Protein AF-A0AA37VU35-F1 (afdb_monomer)

Solvent-accessible surface area (backbone atoms only — not comparable to full-atom values): 16996 Å² total; per-residue (Å²): 132,73,50,75,57,76,62,44,56,62,84,65,56,70,66,38,41,52,46,5,72,67,36,74,74,42,82,49,82,65,57,76,50,56,70,67,58,54,52,50,54,38,57,64,71,40,56,91,54,63,72,59,68,57,44,39,102,81,75,44,70,45,81,70,81,71,81,54,72,32,92,39,84,85,61,38,20,24,43,51,70,86,41,51,47,64,50,96,37,45,21,39,27,46,40,28,35,39,90,42,36,34,40,40,28,24,56,56,93,94,32,40,29,56,45,79,32,53,45,38,18,22,33,33,40,73,37,60,64,74,47,81,43,46,22,22,38,36,36,24,45,100,84,72,30,41,58,44,43,22,27,27,52,51,51,39,37,5,43,84,78,53,92,94,50,73,74,60,75,80,74,79,87,72,54,68,42,66,68,32,43,37,31,45,44,40,100,86,47,52,35,49,56,31,23,34,66,27,35,31,53,75,44,78,34,82,91,81,74,35,36,32,32,17,48,67,59,32,37,49,34,27,32,48,83,45,66,46,98,87,66,53,60,33,39,42,34,43,26,22,43,57,38,29,54,75,56,73,74,38,68,62,63,55,50,7,67,59,85,76,47,70,56,63,86,79,59,99,76,76,77,50,76,63,54,56,49,50,52,52,49,50,53,52,50,49,54,52,55,53,51,51,53,54,51,50,56,61,58,57,70,74,68,73,85,79,133

Secondary structure (DSSP, 8-state):
-PPBP---B----HHHHHHHHHSPEEEE-PPBPPHHHHHHHHHHTTGGGTTS-SB-TTSSB-------SS---S-EEEPPGGGEEE-TT--EEEE--SSS-EEEEEEETTEEEEEEE-TT-EEEE-B-S-SEEEEEEEEE-TTS-EEEEEEEEEE--B----TTSPPPPPPPPPEEEEEEEEEEEETTEEB--EEEEEEEEEEEETTTTEEEEEETTTEEEEEEEEE-TTS-EEEEEEEE-SSBTTB--BS-PPTTT--PPBSS---S----HHHHHHHHHHHHHHHHHHHHHHHHHHHHTT-----

Nearest PDB structures (foldseek):
  6gf6-assembly1_B  TM=5.486E-01  e=1.587E+00  Gallus gallus
  8s83-assembly1_A  TM=3.968E-01  e=4.211E-01  Bacillus anthracis
  7u08-assembly1_A  TM=3.518E-01  e=1.873E+00  Homo sapiens
  7u06-assembly1_b  TM=2.766E-01  e=1.980E+00  Saccharomyces cerevisiae
  4a2m-assembly2_D  TM=4.387E-01  e=5.982E+00  Bacteroides thetaiotaomicron VPI-5482

Mean predicted aligned error: 11.06 Å

Foldseek 3Di:
DFAADDFAEDDADPVLLVLQVPADAAEDEFDFDDPVVLVVVCQQLVVVCLQPDCAPPVRHGPQPPPPRQAPARSAAAAYDPVQWDADQQRWTKGTASACAKKWKWWAAPNGITIDIAHRSYIYTYQRQDWAKIKIKMFRAHPVGHTHHIYIFIDTHNGDDPDPPDDRGDDHDDWDKDAWAWEWEDEPQFTWDIHTAGMKTFGQQDPVVGFTWIDGNNTWIFGDDWDADPVRGIHTYGHWGDRHHNNDDTGDHDTRSPGSTHTPPDPPPPDCDVVNVVVVVVVVVVVVVVVVVVVVVVVVVVVDDDDD

Sequence (307 aa):
MIEKVTPQTLVAPAEDVQIAKAAKIVEEKPAEAPKQEITEIARIIDVQNRDSDPFGQNGQRTDDQVRLAGNWDRNVRQWQPDWVEYDQYYRPVLSNPYRDPVRIVYVYENAPRVVWIPPLARIVLEVAQFAAYSFTALVTNPINQVLNVAVGSFFGGGYFPGVGLPLPPAPPPLLNFANVPVQVRYPDATYQPFRVNKIVDVGNDAQFGERKVLLDGVTPAWGEWKQSPSGERSFEVHKTQQFPGLDDPRPGPLPGDYQLTLASDESPSGMNKRDVYLIAVAVACGALSIGAVVLAVFMGRRRRPLH

pLDDT: mean 82.99, std 19.22, range [29.94, 98.5]

Structure (mmCIF, N/CA/C/O backbone):
data_AF-A0AA37VU35-F1
#
_entry.id   AF-A0AA37VU35-F1
#
loop_
_atom_site.group_PDB
_atom_site.id
_atom_site.type_symbol
_atom_site.label_atom_id
_atom_site.label_alt_id
_atom_site.label_comp_id
_atom_site.label_asym_id
_atom_site.label_entity_id
_atom_site.label_seq_id
_atom_site.pdbx_PDB_ins_code
_atom_site.Cartn_x
_atom_site.Cartn_y
_atom_site.Cartn_z
_atom_site.occupancy
_atom_site.B_iso_or_equiv
_atom_site.auth_seq_id
_atom_site.auth_comp_id
_atom_site.auth_asym_id
_atom_site.auth_atom_id
_atom_site.pdbx_PDB_model_num
ATOM 1 N N . MET A 1 1 ? 13.926 -17.243 -20.851 1.00 64.12 1 MET A N 1
ATOM 2 C CA . MET A 1 1 ? 12.616 -17.330 -20.168 1.00 64.12 1 MET A CA 1
ATOM 3 C C . MET A 1 1 ? 12.613 -16.234 -19.119 1.00 64.12 1 MET A C 1
ATOM 5 O O . MET A 1 1 ? 13.602 -16.153 -18.407 1.00 64.12 1 MET A O 1
ATOM 9 N N . ILE A 1 2 ? 11.606 -15.357 -19.089 1.00 78.81 2 ILE A N 1
ATOM 10 C CA . ILE A 1 2 ? 11.527 -14.287 -18.078 1.00 78.81 2 ILE A CA 1
ATOM 11 C C . ILE A 1 2 ? 11.145 -14.933 -16.745 1.00 78.81 2 ILE A C 1
ATOM 13 O O . ILE A 1 2 ? 10.143 -15.651 -16.685 1.00 78.81 2 ILE A O 1
ATOM 17 N N . GLU A 1 3 ? 11.952 -14.716 -15.709 1.00 84.31 3 GLU A N 1
ATOM 18 C CA . GLU A 1 3 ? 11.718 -15.291 -14.386 1.00 84.31 3 GLU A CA 1
ATOM 19 C C . GLU A 1 3 ? 10.478 -14.679 -13.735 1.00 84.31 3 GLU A C 1
ATOM 21 O O . GLU A 1 3 ? 10.221 -13.478 -13.840 1.00 84.31 3 GLU A O 1
ATOM 26 N N . LYS A 1 4 ? 9.692 -15.520 -13.063 1.00 87.56 4 LYS A N 1
ATOM 27 C CA . LYS A 1 4 ? 8.547 -15.074 -12.282 1.00 87.56 4 LYS A CA 1
ATOM 28 C C . LYS A 1 4 ? 9.002 -14.763 -10.860 1.00 87.56 4 LYS A C 1
ATOM 30 O O . LYS A 1 4 ? 9.410 -15.671 -10.144 1.00 87.56 4 LYS A O 1
ATOM 35 N N . VAL A 1 5 ? 8.871 -13.508 -10.453 1.00 85.25 5 VAL A N 1
ATOM 36 C CA . VAL A 1 5 ? 9.259 -13.040 -9.120 1.00 85.25 5 VAL A CA 1
ATOM 37 C C . VAL A 1 5 ? 8.020 -12.979 -8.237 1.00 85.25 5 VAL A C 1
ATOM 39 O O . VAL A 1 5 ? 6.947 -12.568 -8.679 1.00 85.25 5 VAL A O 1
ATOM 42 N N . THR A 1 6 ? 8.162 -13.430 -6.991 1.00 85.50 6 THR A N 1
ATOM 43 C CA . THR A 1 6 ? 7.120 -13.312 -5.966 1.00 85.50 6 THR A CA 1
ATOM 44 C C . THR A 1 6 ? 7.612 -12.349 -4.894 1.00 85.50 6 THR A C 1
ATOM 46 O O . THR A 1 6 ? 8.701 -12.578 -4.366 1.00 85.50 6 THR A O 1
ATOM 49 N N . PRO A 1 7 ? 6.850 -11.294 -4.565 1.00 89.31 7 PRO A N 1
ATOM 50 C CA . PRO A 1 7 ? 7.254 -10.361 -3.528 1.00 89.31 7 PRO A CA 1
ATOM 51 C C . PRO A 1 7 ? 7.244 -11.027 -2.154 1.00 89.31 7 PRO A C 1
ATOM 53 O O . PRO A 1 7 ? 6.401 -11.875 -1.847 1.00 89.31 7 PRO A O 1
ATOM 56 N N . GLN A 1 8 ? 8.145 -10.583 -1.288 1.00 90.75 8 GLN A N 1
ATOM 57 C CA . GLN A 1 8 ? 8.058 -10.858 0.133 1.00 90.75 8 GLN A CA 1
ATOM 58 C C . GLN A 1 8 ? 6.873 -10.114 0.733 1.00 90.75 8 GLN A C 1
ATOM 60 O O . GLN A 1 8 ? 6.674 -8.916 0.523 1.00 90.75 8 GLN A O 1
ATOM 65 N N . THR A 1 9 ? 6.101 -10.841 1.526 1.00 93.44 9 THR A N 1
ATOM 66 C CA . THR A 1 9 ? 4.933 -10.331 2.233 1.00 93.44 9 THR A CA 1
ATOM 67 C C . THR A 1 9 ? 5.159 -10.428 3.733 1.00 93.44 9 THR A C 1
ATOM 69 O O . THR A 1 9 ? 5.944 -11.247 4.216 1.00 93.44 9 THR A O 1
ATOM 72 N N . LEU A 1 10 ? 4.471 -9.579 4.488 1.00 93.81 10 LEU A N 1
ATOM 73 C CA . LEU A 1 10 ? 4.363 -9.764 5.925 1.00 93.81 10 LEU A CA 1
ATOM 74 C C . LEU A 1 10 ? 3.673 -11.092 6.239 1.00 93.81 10 LEU A C 1
ATOM 76 O O . LEU A 1 10 ? 2.768 -11.538 5.536 1.00 93.81 10 LEU A O 1
ATOM 80 N N . VAL A 1 11 ? 4.119 -11.729 7.313 1.00 93.88 11 VAL 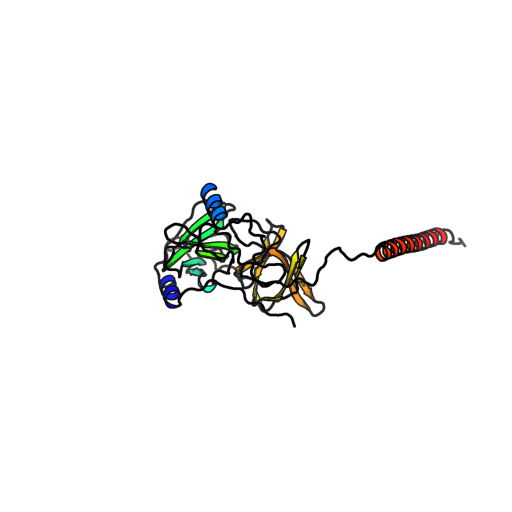A N 1
ATOM 81 C CA . VAL A 1 11 ? 3.575 -13.001 7.783 1.00 93.88 11 VAL A CA 1
ATOM 82 C C . VAL A 1 11 ? 3.172 -12.875 9.242 1.00 93.88 11 VAL A C 1
ATOM 84 O O . VAL A 1 11 ? 3.854 -12.223 10.035 1.00 93.88 11 VAL A O 1
ATOM 87 N N . ALA A 1 12 ? 2.053 -13.503 9.580 1.00 95.06 12 ALA A N 1
ATOM 88 C CA . ALA A 1 12 ? 1.530 -13.613 10.931 1.00 95.06 12 ALA A CA 1
ATOM 89 C C . ALA A 1 12 ? 0.970 -15.032 11.137 1.00 95.06 12 ALA A C 1
ATOM 91 O O . ALA A 1 12 ? 0.626 -15.694 10.149 1.00 95.06 12 ALA A O 1
ATOM 92 N N . PRO A 1 13 ? 0.885 -15.530 12.383 1.00 97.19 13 PRO A N 1
ATOM 93 C CA . PRO A 1 13 ? 0.285 -16.830 12.663 1.00 97.19 13 PRO A CA 1
ATOM 94 C C . PRO A 1 13 ? -1.144 -16.923 12.115 1.00 97.19 13 PRO A C 1
ATOM 96 O O . PRO A 1 13 ? -1.934 -15.995 12.275 1.00 97.19 13 PRO A O 1
ATOM 99 N N . ALA A 1 14 ? -1.497 -18.056 11.501 1.00 96.62 14 ALA A N 1
ATOM 100 C CA . ALA A 1 14 ? -2.815 -18.234 10.887 1.00 96.62 14 ALA A CA 1
ATOM 101 C C . ALA A 1 14 ? -3.965 -18.044 11.894 1.00 96.62 14 ALA A C 1
ATOM 103 O O . ALA A 1 14 ? -4.987 -17.455 11.554 1.00 96.62 14 ALA A O 1
ATOM 104 N N . GLU A 1 15 ? -3.780 -18.497 13.136 1.00 97.38 15 GLU A N 1
ATOM 105 C CA . GLU A 1 15 ? -4.737 -18.293 14.229 1.00 97.38 15 GLU A CA 1
ATOM 106 C C . GLU A 1 15 ? -4.952 -16.804 14.525 1.00 97.38 15 GLU A C 1
ATOM 108 O O . GLU A 1 15 ? -6.092 -16.349 14.601 1.00 97.38 15 GLU A O 1
ATOM 113 N N . ASP A 1 16 ? -3.870 -16.028 14.608 1.00 98.19 16 ASP A N 1
ATOM 114 C CA . ASP A 1 16 ? -3.928 -14.592 14.886 1.00 98.19 16 ASP A CA 1
ATOM 115 C C . ASP A 1 16 ? -4.584 -13.818 13.723 1.00 98.19 16 ASP A C 1
ATOM 117 O O . ASP A 1 16 ? -5.360 -12.889 13.958 1.00 98.19 16 ASP A O 1
ATOM 121 N N . VAL A 1 17 ? -4.375 -14.252 12.471 1.00 97.94 17 VAL A N 1
ATOM 122 C CA . VAL A 1 17 ? -5.099 -13.716 11.301 1.00 97.94 17 VAL A CA 1
ATOM 123 C C . VAL A 1 17 ? -6.604 -13.944 11.434 1.00 97.94 17 VAL A C 1
ATOM 125 O O . VAL A 1 17 ? -7.382 -13.017 11.212 1.00 97.94 17 VAL A O 1
ATOM 128 N N . GLN A 1 18 ? -7.035 -15.147 11.822 1.00 97.69 18 GLN A N 1
ATOM 129 C CA . GLN A 1 18 ? -8.461 -15.435 12.013 1.00 97.69 18 GLN A CA 1
ATOM 130 C C . GLN A 1 18 ? -9.057 -14.625 13.167 1.00 97.69 18 GLN A C 1
ATOM 132 O O . GLN A 1 18 ? -10.161 -14.099 13.033 1.00 97.69 18 GLN A O 1
ATOM 137 N N . ILE A 1 19 ? -8.326 -14.470 14.275 1.00 98.12 19 ILE A N 1
ATOM 138 C CA . ILE A 1 19 ? -8.759 -13.642 15.408 1.00 98.12 19 ILE A CA 1
ATOM 139 C C . ILE A 1 19 ? -8.951 -12.188 14.960 1.00 98.12 19 ILE A C 1
ATOM 141 O O . ILE A 1 19 ? -10.016 -11.618 15.197 1.00 98.12 19 ILE A O 1
ATOM 145 N N . ALA A 1 20 ? -7.972 -11.607 14.261 1.00 97.88 20 ALA A N 1
ATOM 146 C CA . ALA A 1 20 ? -8.055 -10.230 13.777 1.00 97.88 20 ALA A CA 1
ATOM 147 C C . ALA A 1 20 ? -9.218 -10.028 12.794 1.00 97.88 20 ALA A C 1
ATOM 149 O O . ALA A 1 20 ? -9.972 -9.060 12.913 1.00 97.88 20 ALA A O 1
ATOM 150 N N . LYS A 1 21 ? -9.431 -10.977 11.873 1.00 97.38 21 LYS A N 1
ATOM 151 C CA . LYS A 1 21 ? -10.565 -10.959 10.934 1.00 97.38 21 LYS A CA 1
ATOM 152 C C . LYS A 1 21 ? -11.917 -11.198 11.608 1.00 97.38 21 LYS A C 1
ATOM 154 O O . LYS A 1 21 ? -12.940 -10.772 11.085 1.00 97.38 21 LYS A O 1
ATOM 159 N N . ALA A 1 22 ? -11.959 -11.843 12.769 1.00 97.44 22 ALA A N 1
ATOM 160 C CA . ALA A 1 22 ? -13.184 -12.021 13.547 1.00 97.44 22 ALA A CA 1
ATOM 161 C C . ALA A 1 22 ? -13.457 -10.858 14.517 1.00 97.44 22 ALA A C 1
ATOM 163 O O . ALA A 1 22 ? -14.581 -10.721 15.005 1.00 97.44 22 ALA A O 1
ATOM 164 N N . ALA A 1 23 ? -12.462 -10.009 14.792 1.00 97.75 23 ALA A N 1
ATOM 165 C CA . ALA A 1 23 ? -12.575 -8.922 15.754 1.00 97.75 23 ALA A CA 1
ATOM 166 C C . ALA A 1 23 ? -13.699 -7.936 15.394 1.00 97.75 23 ALA A C 1
ATOM 168 O O . ALA A 1 23 ? -14.112 -7.792 14.236 1.00 97.75 23 ALA A O 1
ATOM 169 N N . LYS A 1 24 ? -14.206 -7.218 16.400 1.00 97.38 24 LYS A N 1
ATOM 170 C CA . LYS A 1 24 ? -15.174 -6.144 16.167 1.00 97.38 24 LYS A CA 1
ATOM 171 C C . LYS A 1 24 ? -14.506 -5.044 15.342 1.00 97.38 24 LYS A C 1
ATOM 173 O O . LYS A 1 24 ? -13.444 -4.557 15.714 1.00 97.38 24 LYS A O 1
ATOM 178 N N . ILE A 1 25 ? -15.159 -4.647 14.254 1.00 96.75 25 ILE A N 1
ATOM 179 C CA . ILE A 1 25 ? -14.714 -3.524 13.429 1.00 96.75 25 ILE A CA 1
ATOM 180 C C . ILE A 1 25 ? -14.906 -2.226 14.219 1.00 96.75 25 ILE A C 1
ATOM 182 O O . ILE A 1 25 ? -16.001 -1.959 14.725 1.00 96.75 25 ILE A O 1
ATOM 186 N N . VAL A 1 26 ? -13.845 -1.427 14.305 1.00 96.81 26 VAL A N 1
ATOM 187 C CA . VAL A 1 26 ? -13.879 -0.062 14.842 1.00 96.81 26 VAL A CA 1
ATOM 188 C C . VAL A 1 26 ? -13.801 0.921 13.679 1.00 96.81 26 VAL A C 1
ATOM 190 O O . VAL A 1 26 ? -12.944 0.794 12.812 1.00 96.81 26 VAL A O 1
ATOM 193 N N . GLU A 1 27 ? -14.730 1.870 13.623 1.00 96.44 27 GLU A N 1
ATOM 194 C CA . GLU A 1 27 ? -14.692 2.928 12.614 1.00 96.44 27 GLU A CA 1
ATOM 195 C C . GLU A 1 27 ? -13.707 4.008 13.035 1.00 96.44 27 GLU A C 1
ATOM 197 O O . GLU A 1 27 ? -13.845 4.592 14.108 1.00 96.44 27 GLU A O 1
ATOM 202 N N . GLU A 1 28 ? -12.738 4.275 12.166 1.00 96.06 28 GLU A N 1
ATOM 203 C CA . GLU A 1 28 ? -11.714 5.286 12.375 1.00 96.06 28 GLU A CA 1
ATOM 204 C C . GLU A 1 28 ? -11.887 6.417 11.360 1.00 96.06 28 GLU A C 1
ATOM 206 O O . GLU A 1 28 ? -12.036 6.194 10.155 1.00 96.06 28 GLU A O 1
ATOM 211 N N . LYS A 1 29 ? -11.850 7.656 11.859 1.00 93.69 29 LYS A N 1
ATOM 212 C CA . LYS A 1 29 ? -11.919 8.884 11.051 1.00 93.69 29 LYS A CA 1
ATOM 213 C C . LYS A 1 29 ? -10.674 9.724 11.305 1.00 93.69 29 LYS A C 1
ATOM 215 O O . LYS A 1 29 ? -10.761 10.745 11.991 1.00 93.69 29 LYS A O 1
ATOM 220 N N . PRO A 1 30 ? -9.503 9.284 10.816 1.00 94.12 30 PRO A N 1
ATOM 221 C CA . PRO A 1 30 ? -8.256 9.968 11.109 1.00 94.12 30 PRO A CA 1
ATOM 222 C C . PRO A 1 30 ? -8.287 11.389 10.537 1.00 94.12 30 PRO A C 1
ATOM 224 O O . PRO A 1 30 ? -8.574 11.602 9.354 1.00 94.12 30 PRO A O 1
ATOM 227 N N . ALA A 1 31 ? -7.990 12.374 11.382 1.00 95.56 31 ALA A N 1
ATOM 228 C CA . ALA A 1 31 ? -7.748 13.746 10.950 1.00 95.56 31 ALA A CA 1
ATOM 229 C C . ALA A 1 31 ? -6.427 13.841 10.162 1.00 95.56 31 ALA A C 1
ATOM 231 O O . ALA A 1 31 ? -5.663 12.876 10.088 1.00 95.56 31 ALA A O 1
ATOM 232 N N . GLU A 1 32 ? -6.161 15.001 9.560 1.00 97.06 32 GLU A N 1
ATOM 233 C CA . GLU A 1 32 ? -4.826 15.299 9.036 1.00 97.06 32 GLU A CA 1
ATOM 234 C C . GLU A 1 32 ? -3.785 15.142 10.151 1.00 97.06 32 GLU A C 1
ATOM 236 O O . GLU A 1 32 ? -3.930 15.695 11.245 1.00 97.06 32 GLU A O 1
ATOM 241 N N . ALA A 1 33 ? -2.749 14.357 9.871 1.00 97.25 33 ALA A N 1
ATOM 242 C CA . ALA A 1 33 ? -1.687 14.084 10.819 1.00 97.25 33 ALA A CA 1
ATOM 243 C C . ALA A 1 33 ? -0.787 15.322 10.987 1.00 97.25 33 ALA A C 1
ATOM 245 O O . ALA A 1 33 ? -0.372 15.927 9.991 1.00 97.25 33 ALA A O 1
ATOM 246 N N . PRO A 1 34 ? -0.415 15.698 12.224 1.00 97.19 34 PRO A N 1
ATOM 247 C CA . PRO A 1 34 ? 0.535 16.774 12.454 1.00 97.19 34 PRO A CA 1
ATOM 248 C C . PRO A 1 34 ? 1.869 16.510 11.749 1.00 97.19 34 PRO A C 1
ATOM 250 O O . PRO A 1 34 ? 2.421 15.411 11.811 1.00 97.19 34 PRO A O 1
ATOM 253 N N . LYS A 1 35 ? 2.470 17.552 11.162 1.00 95.06 35 LYS A N 1
ATOM 254 C CA . LYS A 1 35 ? 3.783 17.447 10.490 1.00 95.06 35 LYS A CA 1
ATOM 255 C C . LYS A 1 35 ? 4.870 16.829 11.376 1.00 95.06 35 LYS A C 1
ATOM 257 O O . LYS A 1 35 ? 5.756 16.139 10.877 1.00 95.06 35 LYS A O 1
ATOM 262 N N . GLN A 1 36 ? 4.808 17.094 12.681 1.00 95.88 36 GLN A N 1
ATOM 263 C CA . GLN A 1 36 ? 5.747 16.562 13.670 1.00 95.88 36 GLN A CA 1
ATOM 264 C C . GLN A 1 36 ? 5.648 15.038 13.780 1.00 95.88 36 GLN A C 1
ATOM 266 O O . GLN A 1 36 ? 6.680 14.376 13.785 1.00 95.88 36 GLN A O 1
ATOM 271 N N . GLU A 1 37 ? 4.431 14.488 13.781 1.00 95.25 37 GLU A N 1
ATOM 272 C CA . GLU A 1 37 ? 4.194 13.043 13.823 1.00 95.25 37 GLU A CA 1
ATOM 273 C C . GLU A 1 37 ? 4.725 12.366 12.555 1.00 95.25 37 GLU A C 1
ATOM 275 O O . GLU A 1 37 ? 5.466 11.390 12.634 1.00 95.25 37 GLU A O 1
ATOM 280 N N . ILE A 1 38 ? 4.441 12.940 11.382 1.00 96.38 38 ILE A N 1
ATOM 281 C CA . ILE A 1 38 ? 4.967 12.444 10.101 1.00 96.38 38 ILE A CA 1
ATOM 282 C C . ILE A 1 38 ? 6.498 12.467 10.076 1.00 96.38 38 ILE A C 1
ATOM 284 O O . ILE A 1 38 ? 7.130 11.492 9.672 1.00 96.38 38 ILE A O 1
ATOM 288 N N . THR A 1 39 ? 7.103 13.551 10.566 1.00 94.12 39 THR A N 1
ATOM 289 C CA . THR A 1 39 ? 8.565 13.678 10.657 1.00 94.12 39 THR A CA 1
ATOM 290 C C . THR A 1 39 ? 9.162 12.642 11.611 1.00 94.12 39 THR A C 1
ATOM 292 O O . THR A 1 39 ? 10.205 12.060 11.318 1.00 94.12 39 THR A O 1
ATOM 295 N N . GLU A 1 40 ? 8.512 12.381 12.746 1.00 92.06 40 GLU A N 1
ATOM 296 C CA . GLU A 1 40 ? 8.963 11.380 13.711 1.00 92.06 40 GLU A CA 1
ATOM 297 C C . GLU A 1 40 ? 8.891 9.966 13.129 1.00 92.06 40 GLU A C 1
ATOM 299 O O . GLU A 1 40 ? 9.875 9.230 13.205 1.00 92.06 40 GLU A O 1
ATOM 304 N N . ILE A 1 41 ? 7.774 9.612 12.487 1.00 93.31 41 ILE A N 1
ATOM 305 C CA . ILE A 1 41 ? 7.607 8.316 11.821 1.00 93.31 41 ILE A CA 1
ATOM 306 C C . ILE A 1 41 ? 8.679 8.139 10.741 1.00 93.31 41 ILE A C 1
ATOM 308 O O . ILE A 1 41 ? 9.386 7.131 10.744 1.00 93.31 41 ILE A O 1
ATOM 312 N N . ALA A 1 42 ? 8.853 9.137 9.869 1.00 92.38 42 ALA A N 1
ATOM 313 C CA . ALA A 1 42 ? 9.851 9.103 8.803 1.00 92.38 42 ALA A CA 1
ATOM 314 C C . ALA A 1 42 ? 11.283 8.943 9.342 1.00 92.38 42 ALA A C 1
ATOM 316 O O . ALA A 1 42 ? 12.106 8.263 8.729 1.00 92.38 42 ALA A O 1
ATOM 317 N N . ARG A 1 43 ? 11.583 9.530 10.507 1.00 90.19 43 ARG A N 1
ATOM 318 C CA . ARG A 1 43 ? 12.883 9.394 11.174 1.00 90.19 43 ARG A CA 1
ATOM 319 C C . ARG A 1 43 ? 13.113 7.986 11.721 1.00 90.19 43 ARG A C 1
ATOM 321 O O . ARG A 1 43 ? 14.224 7.483 11.612 1.00 90.19 43 ARG A O 1
ATOM 328 N N . ILE A 1 44 ? 12.103 7.358 12.328 1.00 88.12 44 ILE A N 1
ATOM 329 C CA . ILE A 1 44 ? 12.258 6.032 12.956 1.00 88.12 44 ILE A CA 1
ATOM 330 C C . ILE A 1 44 ? 12.508 4.940 11.901 1.00 88.12 44 ILE A C 1
ATOM 332 O O . ILE A 1 44 ? 13.267 4.007 12.159 1.00 88.12 44 ILE A O 1
ATOM 336 N N . ILE A 1 45 ? 11.930 5.079 10.704 1.00 88.31 45 ILE A N 1
ATOM 337 C CA . ILE A 1 45 ? 12.168 4.157 9.577 1.00 88.31 45 ILE A CA 1
ATOM 338 C C . ILE A 1 45 ? 13.216 4.667 8.578 1.00 88.31 45 ILE A C 1
ATOM 340 O O . ILE A 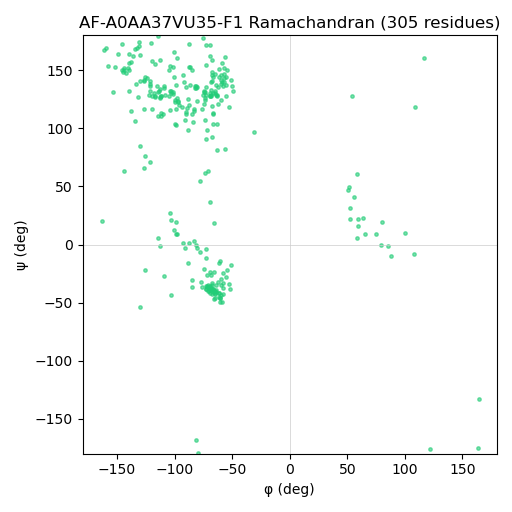1 45 ? 13.383 4.080 7.516 1.00 88.31 45 ILE A O 1
ATOM 344 N N . ASP A 1 46 ? 13.916 5.753 8.912 1.00 85.88 46 ASP A N 1
ATOM 345 C CA . ASP A 1 46 ? 15.017 6.310 8.122 1.00 85.88 46 ASP A CA 1
ATOM 346 C C . ASP A 1 46 ? 14.689 6.541 6.631 1.00 85.88 46 ASP A C 1
A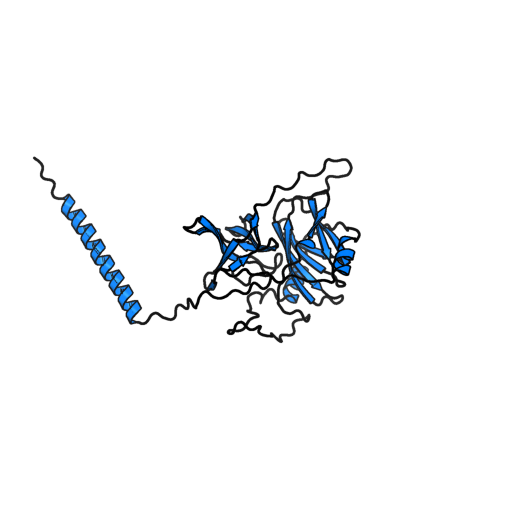TOM 348 O O . ASP A 1 46 ? 15.450 6.173 5.735 1.00 85.88 46 ASP A O 1
ATOM 352 N N . VAL A 1 47 ? 13.553 7.196 6.353 1.00 85.31 47 VAL A N 1
ATOM 353 C CA . VAL A 1 47 ? 13.094 7.509 4.979 1.00 85.31 47 VAL A CA 1
ATOM 354 C C . VAL A 1 47 ? 14.149 8.286 4.176 1.00 85.31 47 VAL A C 1
ATOM 356 O O . VAL A 1 47 ? 14.210 8.174 2.952 1.00 85.31 47 VAL A O 1
ATOM 359 N N . GLN A 1 48 ? 15.008 9.058 4.849 1.00 81.69 48 GLN A N 1
ATOM 360 C CA . GLN A 1 48 ? 16.083 9.820 4.204 1.00 81.69 48 GLN A CA 1
ATOM 361 C C . GLN A 1 48 ? 17.097 8.918 3.490 1.00 81.69 48 GLN A C 1
ATOM 363 O O . GLN A 1 48 ? 17.612 9.297 2.442 1.00 81.69 48 GLN A O 1
ATOM 368 N N . ASN A 1 49 ? 17.321 7.711 4.010 1.00 79.62 49 ASN A N 1
ATOM 369 C CA . ASN A 1 49 ? 18.225 6.712 3.447 1.00 79.62 49 ASN A CA 1
ATOM 370 C C . ASN A 1 49 ? 17.460 5.587 2.738 1.00 79.62 49 ASN A C 1
ATOM 372 O O . ASN A 1 49 ? 17.941 4.461 2.653 1.00 79.62 49 ASN A O 1
ATOM 376 N N . ARG A 1 50 ? 16.255 5.861 2.220 1.00 77.31 50 ARG A N 1
ATOM 377 C CA . ARG A 1 50 ? 15.452 4.831 1.538 1.00 77.31 50 ARG A CA 1
ATOM 378 C C . ARG A 1 50 ? 16.150 4.213 0.319 1.00 77.31 50 ARG A C 1
ATOM 380 O O . ARG A 1 50 ? 15.823 3.097 -0.062 1.00 77.31 50 ARG A O 1
ATOM 387 N N . ASP A 1 51 ? 17.018 4.980 -0.346 1.00 70.00 51 ASP A N 1
ATOM 388 C CA . ASP A 1 51 ? 17.705 4.553 -1.570 1.00 70.00 51 ASP A CA 1
ATOM 389 C C . ASP A 1 51 ? 19.050 3.880 -1.243 1.00 70.00 51 ASP A C 1
ATOM 391 O O . ASP A 1 51 ? 19.745 3.429 -2.150 1.00 70.00 51 ASP A O 1
ATOM 395 N N . SER A 1 52 ? 19.437 3.831 0.039 1.00 66.06 52 SER A N 1
ATOM 396 C CA . SER A 1 52 ? 20.615 3.090 0.477 1.00 66.06 52 SER A CA 1
ATOM 397 C C . SER A 1 52 ? 20.404 1.616 0.175 1.00 66.06 52 SER A C 1
ATOM 399 O O . SER A 1 52 ? 19.439 1.022 0.651 1.00 66.06 52 SER A O 1
ATOM 401 N N . ASP A 1 53 ? 21.301 1.056 -0.634 1.00 54.78 53 ASP A N 1
ATOM 402 C CA . ASP A 1 53 ? 21.231 -0.335 -1.055 1.00 54.78 53 ASP A CA 1
ATOM 403 C C . ASP A 1 53 ? 21.457 -1.258 0.156 1.00 54.78 53 ASP A C 1
ATOM 405 O O . ASP A 1 53 ? 22.560 -1.273 0.715 1.00 54.78 53 ASP A O 1
ATOM 409 N N . PRO A 1 54 ? 20.443 -2.026 0.604 1.00 49.91 54 PRO A N 1
ATOM 410 C CA . PRO A 1 54 ? 20.647 -3.022 1.645 1.00 49.91 54 PRO A CA 1
ATOM 411 C C . PRO A 1 54 ? 21.421 -4.237 1.114 1.00 49.91 54 PRO A C 1
ATOM 413 O O . PRO A 1 54 ? 21.736 -5.140 1.887 1.00 49.91 54 PRO A O 1
ATOM 416 N N . PHE A 1 55 ? 21.730 -4.290 -0.184 1.00 46.88 55 PHE A N 1
ATOM 417 C CA . PHE A 1 55 ? 22.541 -5.309 -0.829 1.00 46.88 55 PHE A CA 1
ATOM 418 C C . PHE A 1 55 ? 23.894 -4.703 -1.240 1.00 46.88 55 PHE A C 1
ATOM 420 O O . PHE A 1 55 ? 24.000 -3.586 -1.727 1.00 46.88 55 PHE A O 1
ATOM 427 N N . GLY A 1 56 ? 24.988 -5.405 -0.964 1.00 48.84 56 GLY A N 1
ATOM 428 C CA . GLY A 1 56 ? 26.318 -4.957 -1.367 1.00 48.84 56 GLY A CA 1
ATOM 429 C C . GLY A 1 56 ? 26.536 -5.173 -2.866 1.00 48.84 56 GLY A C 1
ATOM 430 O O . GLY A 1 56 ? 25.740 -5.829 -3.535 1.00 48.84 56 GLY A O 1
ATOM 431 N N . GLN A 1 57 ? 27.700 -4.755 -3.378 1.00 45.00 57 GLN A N 1
ATOM 432 C CA . GLN A 1 57 ? 28.123 -4.967 -4.781 1.00 45.00 57 GLN A CA 1
ATOM 433 C C . GLN A 1 57 ? 28.018 -6.426 -5.280 1.00 45.00 57 GLN A C 1
ATOM 435 O O . GLN A 1 57 ? 28.022 -6.667 -6.482 1.00 45.00 57 GLN A O 1
ATOM 440 N N . ASN A 1 58 ? 27.912 -7.400 -4.371 1.00 42.81 58 ASN A N 1
ATOM 441 C CA . ASN A 1 58 ? 27.836 -8.827 -4.680 1.00 42.81 58 ASN A CA 1
ATOM 442 C C . ASN A 1 58 ? 26.402 -9.396 -4.660 1.00 42.81 58 ASN A C 1
ATOM 444 O O . ASN A 1 58 ? 26.247 -10.617 -4.666 1.00 42.81 58 ASN A O 1
ATOM 448 N N . GLY A 1 59 ? 25.360 -8.560 -4.555 1.00 44.12 59 GLY A N 1
ATOM 449 C CA . GLY A 1 59 ? 23.964 -9.012 -4.435 1.00 44.12 59 GLY A CA 1
ATOM 450 C C . GLY A 1 59 ? 23.664 -9.772 -3.135 1.00 44.12 59 GLY A C 1
ATOM 451 O O . GLY A 1 59 ? 22.598 -10.360 -2.978 1.00 44.12 59 GLY A O 1
ATOM 452 N N . GLN A 1 60 ? 24.612 -9.786 -2.194 1.00 38.59 60 GLN A N 1
ATOM 453 C CA . GLN A 1 60 ? 24.403 -10.283 -0.841 1.00 38.59 60 GLN A CA 1
ATOM 454 C C . GLN A 1 60 ? 23.975 -9.133 0.051 1.00 38.59 60 GLN A C 1
ATOM 456 O O . GLN A 1 60 ? 24.513 -8.033 -0.064 1.00 38.59 60 GLN A O 1
ATOM 461 N N . ARG A 1 61 ? 23.024 -9.406 0.948 1.00 45.09 61 ARG A N 1
ATOM 462 C CA . ARG A 1 61 ? 22.554 -8.443 1.937 1.00 45.09 61 ARG A CA 1
ATOM 463 C C . ARG A 1 61 ? 23.753 -7.892 2.705 1.00 45.09 61 ARG A C 1
ATOM 465 O O . ARG A 1 61 ? 24.472 -8.648 3.359 1.00 45.09 61 ARG A O 1
ATOM 472 N N . THR A 1 62 ? 23.974 -6.590 2.611 1.00 48.28 62 THR A N 1
ATOM 473 C CA . THR A 1 62 ? 24.810 -5.885 3.568 1.00 48.28 62 THR A CA 1
ATOM 474 C C . THR A 1 62 ? 24.033 -5.970 4.874 1.00 48.28 62 THR A C 1
ATOM 476 O O . THR A 1 62 ? 22.999 -5.322 5.025 1.00 48.28 62 THR A O 1
ATOM 479 N N . ASP A 1 63 ? 24.452 -6.848 5.788 1.00 44.00 63 ASP A N 1
ATOM 480 C CA . ASP A 1 63 ? 23.983 -6.817 7.174 1.00 44.00 63 ASP A CA 1
ATOM 481 C C . ASP A 1 63 ? 24.455 -5.483 7.762 1.00 44.00 63 ASP A C 1
ATOM 483 O O . ASP A 1 63 ? 25.509 -5.385 8.396 1.00 44.00 63 ASP A O 1
ATOM 487 N N . ASP A 1 64 ? 23.705 -4.421 7.477 1.00 45.16 64 ASP A N 1
ATOM 488 C CA . ASP A 1 64 ? 23.951 -3.092 7.995 1.00 45.16 64 ASP A CA 1
ATOM 489 C C . ASP A 1 64 ? 23.687 -3.155 9.498 1.00 45.16 64 ASP A C 1
ATOM 491 O O . ASP A 1 64 ? 22.576 -2.972 9.992 1.00 45.16 64 ASP A O 1
ATOM 495 N N . GLN A 1 65 ? 24.754 -3.414 10.256 1.00 36.16 65 GLN A N 1
ATOM 496 C CA . GLN A 1 65 ? 24.798 -3.355 11.718 1.00 36.16 65 GLN A CA 1
ATOM 497 C C . GLN A 1 65 ? 24.610 -1.924 12.260 1.00 36.16 65 GLN A C 1
ATOM 499 O O . GLN A 1 65 ? 24.938 -1.639 13.418 1.00 36.16 65 GLN A O 1
ATOM 504 N N . VAL A 1 66 ? 24.067 -1.001 11.461 1.00 39.66 66 VAL A N 1
ATOM 505 C CA . VAL A 1 66 ? 23.636 0.309 11.935 1.00 39.66 66 VAL A CA 1
ATOM 506 C C . VAL A 1 66 ? 22.362 0.093 12.742 1.00 39.66 66 VAL A C 1
ATOM 508 O O . VAL A 1 66 ? 21.252 0.092 12.216 1.00 39.66 66 VAL A O 1
ATOM 511 N N . ARG A 1 67 ? 22.550 -0.113 14.050 1.00 38.41 67 ARG A N 1
ATOM 512 C CA . ARG A 1 67 ? 21.509 -0.098 15.083 1.00 38.41 67 ARG A CA 1
ATOM 513 C C . ARG A 1 67 ? 20.764 1.239 15.050 1.00 38.41 67 ARG A C 1
ATOM 515 O O . ARG A 1 67 ? 21.059 2.147 15.826 1.00 38.41 67 ARG A O 1
ATOM 522 N N . LEU A 1 68 ? 19.797 1.359 14.149 1.00 46.66 68 LEU A N 1
ATOM 523 C CA . LEU A 1 68 ? 18.716 2.320 14.279 1.00 46.66 68 LEU A CA 1
ATOM 524 C C . LEU A 1 68 ? 17.834 1.913 15.465 1.00 46.66 68 LEU A C 1
ATOM 526 O O . LEU A 1 68 ? 17.847 0.768 15.922 1.00 46.66 68 LEU A O 1
ATOM 530 N N . ALA A 1 69 ? 17.085 2.868 16.009 1.00 42.38 69 ALA A N 1
ATOM 531 C CA . ALA A 1 69 ? 16.150 2.592 17.089 1.00 42.38 69 ALA A CA 1
ATOM 532 C C . ALA A 1 69 ? 15.048 1.628 16.600 1.00 42.38 69 ALA A C 1
ATOM 534 O O . ALA A 1 69 ? 14.133 2.030 15.891 1.00 42.38 69 ALA A O 1
ATOM 535 N N . GLY A 1 70 ? 15.146 0.359 17.000 1.00 53.97 70 GLY A N 1
ATOM 536 C CA . GLY A 1 70 ? 14.267 -0.725 16.559 1.00 53.97 70 GLY A CA 1
ATOM 537 C C . GLY A 1 70 ? 15.021 -1.676 15.640 1.00 53.97 70 GLY A C 1
ATOM 538 O O . GLY A 1 70 ? 15.513 -1.271 14.595 1.00 53.97 70 GLY A O 1
ATOM 539 N N . ASN A 1 71 ? 15.138 -2.937 16.054 1.00 59.88 71 ASN A N 1
ATOM 540 C CA . ASN A 1 71 ? 15.870 -4.006 15.363 1.00 59.88 71 ASN A CA 1
ATOM 541 C C . ASN A 1 71 ? 15.197 -4.447 14.039 1.00 59.88 71 ASN A C 1
ATOM 543 O O . ASN A 1 71 ? 15.167 -5.641 13.743 1.00 59.88 71 ASN A O 1
ATOM 547 N N . TRP A 1 72 ? 14.597 -3.529 13.278 1.00 73.56 72 TRP A N 1
ATOM 548 C CA . TRP A 1 72 ? 14.000 -3.832 11.984 1.00 73.56 72 TRP A CA 1
ATOM 549 C C . TRP A 1 72 ? 15.060 -3.784 10.886 1.00 73.56 72 TRP A C 1
ATOM 551 O O . TRP A 1 72 ? 16.056 -3.067 10.958 1.00 73.56 72 TRP A O 1
ATOM 561 N N . ASP A 1 73 ? 14.850 -4.587 9.858 1.00 75.44 73 ASP A N 1
ATOM 562 C CA . ASP A 1 73 ? 15.909 -5.071 8.983 1.00 75.44 73 ASP A CA 1
ATOM 563 C C . ASP A 1 73 ? 16.034 -4.285 7.664 1.00 75.44 73 ASP A C 1
ATOM 565 O O . ASP A 1 73 ? 16.588 -4.786 6.685 1.00 75.44 73 ASP A O 1
ATOM 569 N N . ARG A 1 74 ? 15.482 -3.065 7.635 1.00 79.94 74 ARG A N 1
ATOM 570 C CA . ARG A 1 74 ? 15.375 -2.171 6.467 1.00 79.94 74 ARG A CA 1
ATOM 571 C C . ARG A 1 74 ? 14.626 -2.734 5.255 1.00 79.94 74 ARG A C 1
ATOM 573 O O . ARG A 1 74 ? 14.536 -2.067 4.231 1.00 79.94 74 ARG A O 1
ATOM 580 N N . ASN A 1 75 ? 14.030 -3.919 5.372 1.00 83.06 75 ASN A N 1
ATOM 581 C CA . ASN A 1 75 ? 13.295 -4.531 4.277 1.00 83.06 75 ASN A CA 1
ATOM 582 C C . ASN A 1 75 ? 11.818 -4.120 4.317 1.00 83.06 75 ASN A C 1
ATOM 584 O O . ASN A 1 75 ? 11.070 -4.488 5.231 1.00 83.06 75 ASN A O 1
ATOM 588 N N . VAL A 1 76 ? 11.399 -3.370 3.298 1.00 90.62 76 VAL A N 1
ATOM 589 C CA . VAL A 1 76 ? 10.000 -2.998 3.092 1.00 90.62 76 VAL A CA 1
ATOM 590 C C . VAL A 1 76 ? 9.294 -4.132 2.364 1.00 90.62 76 VAL A C 1
ATOM 592 O O . VAL A 1 76 ? 9.468 -4.323 1.162 1.00 90.62 76 VAL A O 1
ATOM 595 N N . ARG A 1 77 ? 8.467 -4.880 3.091 1.00 93.44 77 ARG A N 1
ATOM 596 C CA . ARG A 1 77 ? 7.691 -6.007 2.549 1.00 93.44 77 ARG A CA 1
ATOM 597 C C . ARG A 1 77 ? 6.360 -5.527 1.976 1.00 93.44 77 ARG A C 1
ATOM 599 O O . ARG A 1 77 ? 5.974 -4.379 2.163 1.00 93.44 77 ARG A O 1
ATOM 606 N N . GLN A 1 78 ? 5.616 -6.399 1.312 1.00 95.69 78 GLN A N 1
ATOM 607 C CA . GLN A 1 78 ? 4.212 -6.131 1.010 1.00 95.69 78 GLN A CA 1
ATOM 608 C C . GLN A 1 78 ? 3.322 -6.455 2.213 1.00 95.69 78 GLN A C 1
ATOM 610 O O . GLN A 1 78 ? 3.454 -7.499 2.855 1.00 95.69 78 GLN A O 1
ATOM 615 N N . TRP A 1 79 ? 2.376 -5.570 2.501 1.00 97.19 79 TRP A N 1
ATOM 616 C CA . TRP A 1 79 ? 1.226 -5.881 3.331 1.00 97.19 79 TRP A CA 1
ATOM 617 C C . TRP A 1 79 ? 0.427 -6.970 2.629 1.00 97.19 79 TRP A C 1
ATOM 619 O O . TRP A 1 79 ? 0.228 -6.904 1.413 1.00 97.19 79 TRP A O 1
ATOM 629 N N . GLN A 1 80 ? -0.015 -7.980 3.372 1.00 95.69 80 GLN A N 1
ATOM 630 C CA . GLN A 1 80 ? -0.774 -9.055 2.753 1.00 95.69 80 GLN A CA 1
ATOM 631 C C . GLN A 1 80 ? -2.081 -8.505 2.167 1.00 95.69 80 GLN A C 1
ATOM 633 O O . GLN A 1 80 ? -2.841 -7.841 2.882 1.00 95.69 80 GLN A O 1
ATOM 638 N N . PRO A 1 81 ? -2.383 -8.791 0.888 1.00 93.06 81 PRO A N 1
ATOM 639 C CA . PRO A 1 81 ? -3.620 -8.334 0.267 1.00 93.06 81 PRO A CA 1
ATOM 640 C C . PRO A 1 81 ? -4.872 -8.809 1.006 1.00 93.06 81 PRO A C 1
ATOM 642 O O . PRO A 1 81 ? -5.872 -8.102 1.027 1.00 93.06 81 PRO A O 1
ATOM 645 N N . ASP A 1 82 ? -4.832 -9.998 1.611 1.00 94.88 82 ASP A N 1
ATOM 646 C CA . ASP A 1 82 ? -5.978 -10.582 2.307 1.00 94.88 82 ASP A CA 1
ATOM 647 C C . ASP A 1 82 ? -6.218 -9.977 3.700 1.00 94.88 82 ASP A C 1
ATOM 649 O O . ASP A 1 82 ? -7.217 -10.300 4.337 1.00 94.88 82 ASP A O 1
ATOM 653 N N . TRP A 1 83 ? -5.330 -9.105 4.186 1.00 97.75 83 TRP A N 1
ATOM 654 C CA . TRP A 1 83 ? -5.541 -8.315 5.405 1.00 97.75 83 TRP A CA 1
ATOM 655 C C . TRP A 1 83 ? -6.277 -6.998 5.119 1.00 97.75 83 TRP A C 1
ATOM 657 O O . TRP A 1 83 ? -6.513 -6.211 6.039 1.00 97.75 83 TRP A O 1
ATOM 667 N N . VAL A 1 84 ? -6.636 -6.762 3.854 1.00 97.69 84 VAL A N 1
ATOM 668 C CA . VAL A 1 84 ? -7.488 -5.665 3.395 1.00 97.69 84 VAL A CA 1
ATOM 669 C C . VAL A 1 84 ? -8.783 -6.265 2.851 1.00 97.69 84 VAL A C 1
ATOM 671 O O . VAL A 1 84 ? -8.802 -6.913 1.807 1.00 97.69 84 VAL A O 1
ATOM 674 N N . GLU A 1 85 ? -9.877 -6.040 3.563 1.00 97.38 85 GLU A N 1
ATOM 675 C CA . GLU A 1 85 ? -11.223 -6.462 3.176 1.00 97.38 85 GLU A CA 1
ATOM 676 C C . GLU A 1 85 ? -12.101 -5.234 2.916 1.00 97.38 85 GLU A C 1
ATOM 678 O O . GLU A 1 85 ? -11.651 -4.095 3.036 1.00 97.38 85 GLU A O 1
ATOM 683 N N . TYR A 1 86 ? -13.359 -5.456 2.545 1.00 96.25 86 TYR A N 1
ATOM 684 C CA . TYR A 1 86 ? -14.329 -4.386 2.342 1.00 96.25 86 TYR A CA 1
ATOM 685 C C . TYR A 1 86 ? -15.631 -4.746 3.039 1.00 96.25 86 TYR A C 1
ATOM 687 O O . TYR A 1 86 ? -16.068 -5.899 2.992 1.00 96.25 86 TYR A O 1
ATOM 695 N N . ASP A 1 87 ? -16.248 -3.768 3.696 1.00 95.56 87 ASP A N 1
ATOM 696 C CA . ASP A 1 87 ? -17.570 -3.955 4.281 1.00 95.56 87 ASP A CA 1
ATOM 697 C C . ASP A 1 87 ? -18.686 -3.828 3.227 1.00 95.56 87 ASP A C 1
ATOM 699 O O . ASP A 1 87 ? -18.451 -3.590 2.041 1.00 95.56 87 ASP A O 1
ATOM 703 N N . GLN A 1 88 ? -19.937 -3.972 3.669 1.00 93.50 88 GLN A N 1
ATOM 704 C CA . GLN A 1 88 ? -21.117 -3.847 2.802 1.00 93.50 88 GLN A CA 1
ATOM 705 C C . GLN A 1 88 ? -21.279 -2.462 2.145 1.00 93.50 88 GLN A C 1
ATOM 707 O O . GLN A 1 88 ? -22.058 -2.319 1.206 1.00 93.50 88 GLN A O 1
ATOM 712 N N . TYR A 1 89 ? -20.573 -1.445 2.646 1.00 95.50 89 TYR A N 1
ATOM 713 C CA . TYR A 1 89 ? -20.565 -0.079 2.130 1.00 95.50 89 TYR A CA 1
ATOM 714 C C . TYR A 1 89 ? -19.323 0.201 1.268 1.00 95.50 89 TYR A C 1
ATOM 716 O O . TYR A 1 89 ? -19.034 1.358 0.962 1.00 95.50 89 TYR A O 1
ATOM 724 N N . TYR A 1 90 ? -18.583 -0.848 0.889 1.00 95.06 90 TYR A N 1
ATOM 725 C CA . TYR A 1 90 ? -17.331 -0.790 0.131 1.00 95.06 90 TYR A CA 1
ATOM 726 C C . TYR A 1 90 ? -16.224 0.016 0.820 1.00 95.06 90 TYR A C 1
ATOM 728 O O . TYR A 1 90 ? -15.300 0.494 0.162 1.00 95.06 90 TYR A O 1
ATOM 736 N N . ARG A 1 91 ? -16.300 0.186 2.144 1.00 96.75 91 ARG A N 1
ATOM 737 C CA . ARG A 1 91 ? -15.249 0.846 2.921 1.00 96.75 91 ARG A CA 1
ATOM 738 C C . ARG A 1 91 ? -14.115 -0.144 3.185 1.00 96.75 91 ARG A C 1
ATOM 740 O O . ARG A 1 91 ? -14.410 -1.284 3.556 1.00 96.75 91 ARG A O 1
ATOM 747 N N . PRO A 1 92 ? -12.842 0.252 3.025 1.00 97.50 92 PRO A N 1
ATOM 748 C CA . PRO A 1 92 ? -11.716 -0.624 3.319 1.00 97.50 92 PRO A CA 1
ATOM 749 C C . PRO A 1 92 ? -11.663 -0.965 4.812 1.00 97.50 92 PRO A C 1
ATOM 751 O O . PRO A 1 92 ? -11.714 -0.087 5.677 1.00 97.50 92 PRO A O 1
ATOM 754 N N . VAL A 1 93 ? -11.533 -2.257 5.099 1.00 98.44 93 VAL A N 1
ATOM 755 C CA . VAL A 1 93 ? -11.361 -2.834 6.431 1.00 98.44 93 VAL A CA 1
ATOM 756 C C . VAL A 1 93 ? -9.938 -3.370 6.538 1.00 98.44 93 VAL A C 1
ATOM 758 O O . VAL A 1 93 ? -9.576 -4.330 5.858 1.00 98.44 93 VAL A O 1
ATOM 761 N N . LEU A 1 94 ? -9.119 -2.749 7.384 1.00 98.44 94 LEU A N 1
ATOM 762 C CA . LEU A 1 94 ? -7.717 -3.117 7.585 1.00 98.44 94 LEU A CA 1
ATOM 763 C C . LEU A 1 94 ? -7.588 -3.957 8.855 1.00 98.44 94 LEU A C 1
ATOM 765 O O . LEU A 1 94 ? -7.975 -3.507 9.935 1.00 98.44 94 LEU A O 1
ATOM 769 N N . SER A 1 95 ? -7.040 -5.165 8.733 1.00 98.44 95 SER A N 1
ATOM 770 C CA . SER A 1 95 ? -6.855 -6.095 9.855 1.00 98.44 95 SER A CA 1
ATOM 771 C C . SER A 1 95 ? -5.406 -6.128 10.317 1.00 98.44 95 SER A C 1
ATOM 773 O O . SER A 1 95 ? -4.515 -6.330 9.503 1.00 98.44 95 SER A O 1
ATOM 775 N N . ASN A 1 96 ? -5.164 -5.995 11.620 1.00 98.06 96 ASN A N 1
ATOM 776 C CA . ASN A 1 96 ? -3.861 -6.203 12.240 1.00 98.06 96 ASN A CA 1
ATOM 777 C C . ASN A 1 96 ? -3.792 -7.605 12.869 1.00 98.06 96 ASN A C 1
ATOM 779 O O . ASN A 1 96 ? -4.323 -7.802 13.963 1.00 98.06 96 ASN A O 1
ATOM 783 N N . PRO A 1 97 ? -3.117 -8.573 12.230 1.00 98.06 97 PRO A N 1
ATOM 784 C CA . PRO A 1 97 ? -2.934 -9.912 12.784 1.00 98.06 97 PRO A CA 1
ATOM 785 C C . PRO A 1 97 ? -1.754 -10.007 13.761 1.00 98.06 97 PRO A C 1
ATOM 787 O O . PRO A 1 97 ? -1.431 -11.097 14.218 1.00 98.06 97 PRO A O 1
ATOM 790 N N . TYR A 1 98 ? -1.063 -8.908 14.066 1.00 97.69 98 TYR A N 1
ATOM 791 C CA . TYR A 1 98 ? 0.028 -8.909 15.032 1.00 97.69 98 TYR A CA 1
ATOM 792 C C . TYR A 1 98 ? -0.484 -8.707 16.456 1.00 97.69 98 TYR A C 1
ATOM 794 O O . TYR A 1 98 ? -1.505 -8.064 16.706 1.00 97.69 98 TYR A O 1
ATOM 802 N N . ARG A 1 99 ? 0.287 -9.230 17.414 1.00 96.38 99 ARG A N 1
ATOM 803 C CA . ARG A 1 99 ? 0.117 -8.964 18.853 1.00 96.38 99 ARG A CA 1
ATOM 804 C C . ARG A 1 99 ? 0.728 -7.629 19.290 1.00 96.38 99 ARG A C 1
ATOM 806 O O . ARG A 1 99 ? 0.573 -7.224 20.438 1.00 96.38 99 ARG A O 1
ATOM 813 N N . ASP A 1 100 ? 1.364 -6.946 18.350 1.00 96.25 100 ASP A N 1
ATOM 814 C CA . ASP A 1 100 ? 1.885 -5.595 18.459 1.00 96.25 100 ASP A CA 1
ATOM 815 C C . ASP A 1 100 ? 0.975 -4.620 17.688 1.00 96.25 100 ASP A C 1
ATOM 817 O O . ASP A 1 100 ? 0.324 -5.018 16.714 1.00 96.25 100 ASP A O 1
ATOM 821 N N . PRO A 1 101 ? 0.879 -3.347 18.109 1.00 95.44 101 PRO A N 1
ATOM 822 C CA . PRO A 1 101 ? 0.110 -2.346 17.382 1.00 95.44 101 PRO A CA 1
ATOM 823 C C . PRO A 1 101 ? 0.701 -2.060 15.996 1.00 95.44 101 PRO A C 1
ATOM 825 O O . PRO A 1 101 ? 1.920 -2.055 15.797 1.00 95.44 101 PRO A O 1
ATOM 828 N N . VAL A 1 102 ? -0.187 -1.755 15.050 1.00 97.44 102 VAL A N 1
ATOM 829 C CA . VAL A 1 102 ? 0.174 -1.327 13.696 1.00 97.44 102 VAL A CA 1
ATOM 830 C C . VAL A 1 102 ? -0.229 0.124 13.483 1.00 97.44 102 VAL A C 1
ATOM 832 O O . VAL A 1 102 ? -1.355 0.518 13.788 1.00 97.44 102 VAL A O 1
ATOM 835 N N . ARG A 1 103 ? 0.683 0.915 12.918 1.00 96.56 103 ARG A N 1
ATOM 836 C CA . ARG A 1 103 ? 0.402 2.259 12.406 1.00 96.56 103 ARG A CA 1
ATOM 837 C C . ARG A 1 103 ? 0.325 2.208 10.892 1.00 96.56 103 ARG A C 1
ATOM 839 O O . ARG A 1 103 ? 1.225 1.663 10.260 1.00 96.56 103 ARG A O 1
ATOM 846 N N . ILE A 1 104 ? -0.711 2.801 10.319 1.00 97.94 104 ILE A N 1
ATOM 847 C CA . ILE A 1 104 ? -0.857 2.959 8.875 1.00 97.94 104 ILE A CA 1
ATOM 848 C C . ILE A 1 104 ? -0.753 4.444 8.542 1.00 97.94 104 ILE A C 1
ATOM 850 O O . ILE A 1 104 ? -1.490 5.254 9.102 1.00 97.94 104 ILE A O 1
ATOM 854 N N . VAL A 1 105 ? 0.139 4.788 7.617 1.00 98.25 105 VAL A N 1
ATOM 855 C CA . VAL A 1 105 ? 0.288 6.137 7.065 1.00 98.25 105 VAL A CA 1
ATOM 856 C C . VAL A 1 105 ? -0.150 6.127 5.609 1.00 98.25 105 VAL A C 1
ATOM 858 O O . VAL A 1 105 ? 0.325 5.305 4.832 1.00 98.25 105 VAL A O 1
ATOM 861 N N . TYR A 1 106 ? -1.047 7.028 5.227 1.00 97.75 106 TYR A N 1
ATOM 862 C CA . TYR A 1 106 ? -1.534 7.164 3.852 1.00 97.75 106 TYR A CA 1
ATOM 863 C C . TYR A 1 106 ? -1.906 8.617 3.554 1.00 97.75 106 TYR A C 1
ATOM 865 O O . TYR A 1 106 ? -2.070 9.413 4.472 1.00 97.75 106 TYR A O 1
ATOM 873 N N . VAL A 1 107 ? -2.046 8.981 2.279 1.00 96.12 107 VAL A N 1
ATOM 874 C CA . VAL A 1 107 ? -2.491 10.327 1.880 1.00 96.12 107 VAL A CA 1
ATOM 875 C C . VAL A 1 107 ? -3.958 10.282 1.482 1.00 96.12 107 VAL A C 1
ATOM 877 O O . VAL A 1 107 ? -4.345 9.473 0.645 1.00 96.12 107 VAL A O 1
ATOM 880 N N . TYR A 1 108 ? -4.770 11.173 2.043 1.00 95.12 108 TYR A N 1
ATOM 881 C CA . TYR A 1 108 ? -6.168 11.363 1.667 1.00 95.12 108 TYR A CA 1
ATOM 882 C C . TYR A 1 108 ? -6.498 12.853 1.642 1.00 95.12 108 TYR A C 1
ATOM 884 O O . TYR A 1 108 ? -6.153 13.575 2.577 1.00 95.12 108 TYR A O 1
ATOM 892 N N . GLU A 1 109 ? -7.139 13.312 0.561 1.00 92.81 109 GLU A N 1
ATOM 893 C CA . GLU A 1 109 ? -7.396 14.741 0.305 1.00 92.81 109 GLU A CA 1
ATOM 894 C C . GLU A 1 109 ? -6.106 15.583 0.317 1.00 92.81 109 GLU A C 1
ATOM 896 O O . GLU A 1 109 ? -6.067 16.684 0.854 1.00 92.81 109 GLU A O 1
ATOM 901 N N . ASN A 1 110 ? -5.026 15.046 -0.268 1.00 91.75 110 ASN A N 1
ATOM 902 C CA . ASN A 1 110 ? -3.685 15.652 -0.293 1.00 91.75 110 ASN A CA 1
ATOM 903 C C . ASN A 1 110 ? -3.059 15.910 1.091 1.00 91.75 110 ASN A C 1
ATOM 905 O O . ASN A 1 110 ? -2.072 16.635 1.189 1.00 91.75 110 ASN A O 1
ATOM 909 N N . ALA A 1 111 ? -3.593 15.291 2.144 1.00 95.19 111 ALA A N 1
ATOM 910 C CA . ALA A 1 111 ? -3.083 15.390 3.503 1.00 95.19 111 ALA A CA 1
ATOM 911 C C . ALA A 1 111 ? -2.717 13.997 4.044 1.00 95.19 111 ALA A C 1
ATOM 913 O O . ALA A 1 111 ? -3.484 13.044 3.850 1.00 95.19 111 ALA A O 1
ATOM 914 N N . PRO A 1 112 ? -1.566 13.835 4.720 1.00 96.94 112 PRO A N 1
ATOM 915 C CA . PRO A 1 112 ? -1.224 12.570 5.345 1.00 96.94 112 PRO A CA 1
ATOM 916 C C . PRO A 1 112 ? -2.173 12.290 6.514 1.00 96.94 112 PRO A C 1
ATOM 918 O O . PRO A 1 112 ? -2.542 13.180 7.281 1.00 96.94 112 PRO A O 1
ATOM 921 N N . ARG A 1 113 ? -2.567 11.031 6.653 1.00 97.88 113 ARG A N 1
ATOM 922 C CA . ARG A 1 113 ? -3.397 10.494 7.728 1.00 97.88 113 ARG A CA 1
ATOM 923 C C . ARG A 1 113 ? -2.606 9.388 8.410 1.00 97.88 113 ARG A C 1
ATOM 925 O O . ARG A 1 113 ? -1.967 8.581 7.733 1.00 97.88 113 ARG A O 1
ATOM 932 N N . VAL A 1 114 ? -2.668 9.344 9.736 1.00 97.75 114 VAL A N 1
ATOM 933 C CA . VAL A 1 114 ? -2.112 8.250 10.536 1.00 97.75 114 VAL A CA 1
ATOM 934 C C . VAL A 1 114 ? -3.266 7.581 11.256 1.00 97.75 114 VAL A C 1
ATOM 936 O O . VAL A 1 114 ? -4.063 8.247 11.915 1.00 97.75 114 VAL A O 1
ATOM 939 N N . VAL A 1 115 ? -3.368 6.264 11.121 1.00 97.06 115 VAL A N 1
ATOM 940 C CA . VAL A 1 115 ? -4.344 5.471 11.863 1.00 97.06 115 VAL A CA 1
ATOM 941 C C . VAL A 1 115 ? -3.658 4.343 12.612 1.00 97.06 115 VAL A C 1
ATOM 943 O O . VAL A 1 115 ? -2.671 3.765 12.155 1.00 97.06 115 VAL A O 1
ATOM 946 N N . TRP A 1 116 ? -4.194 4.055 13.789 1.00 95.25 116 TRP A N 1
ATOM 947 C CA . TRP A 1 116 ? -3.694 3.045 14.699 1.00 95.25 116 TRP A CA 1
ATOM 948 C C . TRP A 1 116 ? -4.634 1.852 14.725 1.00 95.25 116 TRP A C 1
ATOM 950 O O . TRP A 1 116 ? -5.831 1.998 14.955 1.00 95.25 116 TRP A O 1
ATOM 960 N N . ILE A 1 117 ? -4.077 0.662 14.526 1.00 97.31 117 ILE A N 1
ATOM 961 C CA . ILE A 1 117 ? -4.801 -0.598 14.635 1.00 97.31 117 ILE A CA 1
ATOM 962 C C . ILE A 1 117 ? -4.252 -1.334 15.859 1.00 97.31 117 ILE A C 1
ATOM 964 O O . ILE A 1 117 ? -3.081 -1.738 15.854 1.00 97.31 117 ILE A O 1
ATOM 968 N N . PRO A 1 118 ? -5.058 -1.511 16.921 1.00 96.69 118 PRO A N 1
ATOM 969 C CA . PRO A 1 118 ? -4.645 -2.283 18.085 1.00 96.69 118 PRO A CA 1
ATOM 970 C C . PRO A 1 118 ? -4.226 -3.717 17.714 1.00 96.69 118 PRO A C 1
ATOM 972 O O . PRO A 1 118 ? -4.586 -4.207 16.639 1.00 96.69 118 PRO A O 1
ATOM 975 N N . PRO A 1 119 ? -3.477 -4.407 18.5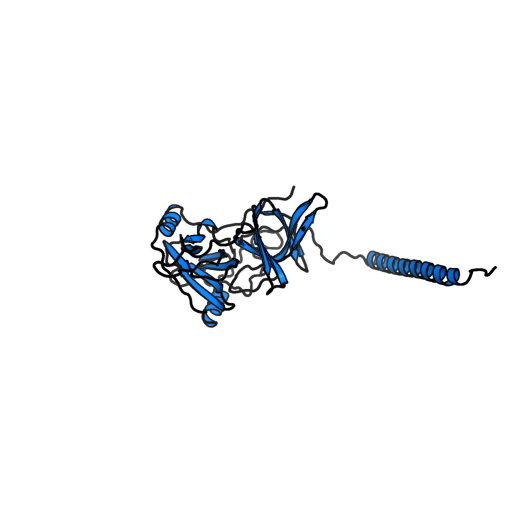90 1.00 97.50 119 PRO A N 1
ATOM 976 C CA . PRO A 1 119 ? -3.181 -5.825 18.430 1.00 97.50 119 PRO A CA 1
ATOM 977 C C . PRO A 1 119 ? -4.429 -6.669 18.162 1.00 97.50 119 PRO A C 1
ATOM 979 O O . PRO A 1 119 ? -5.435 -6.506 18.857 1.00 97.50 119 PRO A O 1
ATOM 982 N N . LEU A 1 120 ? -4.344 -7.597 17.206 1.00 98.12 120 LEU A N 1
ATOM 983 C CA . LEU A 1 120 ? -5.407 -8.559 16.876 1.00 98.12 120 LEU A CA 1
ATOM 984 C C . LEU A 1 120 ? -6.777 -7.908 16.605 1.00 98.12 120 LEU A C 1
ATOM 986 O O . LEU A 1 120 ? -7.825 -8.486 16.902 1.00 98.12 120 LEU A O 1
ATOM 990 N N . ALA A 1 121 ? -6.776 -6.688 16.070 1.00 98.38 121 ALA A N 1
ATOM 991 C CA . ALA A 1 121 ? -7.973 -5.901 15.808 1.00 98.38 121 ALA A CA 1
ATOM 992 C C . ALA A 1 121 ? -8.100 -5.560 14.323 1.00 98.38 121 ALA A C 1
ATOM 994 O O . ALA A 1 121 ? -7.195 -5.793 13.522 1.00 98.38 121 ALA A O 1
ATOM 995 N N . ARG A 1 122 ? -9.232 -4.964 13.953 1.00 98.31 122 ARG A N 1
ATOM 996 C CA . ARG A 1 122 ? -9.441 -4.413 12.618 1.00 98.31 122 ARG A CA 1
ATOM 997 C C . ARG A 1 122 ? -10.242 -3.127 12.675 1.00 98.31 122 ARG A C 1
ATOM 999 O O . ARG A 1 122 ? -11.122 -2.962 13.523 1.00 98.31 122 ARG A O 1
ATOM 1006 N N . ILE A 1 123 ? -9.941 -2.241 11.743 1.00 98.50 123 ILE A N 1
ATOM 1007 C CA . ILE A 1 123 ? -10.590 -0.940 11.612 1.00 98.50 123 ILE A CA 1
ATOM 1008 C C . ILE A 1 123 ? -11.263 -0.826 10.253 1.00 98.50 123 ILE A C 1
ATOM 1010 O O . ILE A 1 123 ? -10.868 -1.506 9.309 1.00 98.50 123 ILE A O 1
ATOM 1014 N N . VAL A 1 124 ? -12.247 0.058 10.142 1.00 98.25 124 VAL A N 1
ATOM 1015 C CA . VAL A 1 124 ? -12.815 0.489 8.863 1.00 98.25 124 VAL A CA 1
ATOM 1016 C C . VAL A 1 124 ? -12.531 1.969 8.657 1.00 98.25 124 VAL A C 1
ATOM 1018 O O . VAL A 1 124 ? -12.678 2.763 9.587 1.00 98.25 124 VAL A O 1
ATOM 1021 N N . LEU A 1 125 ? -12.125 2.329 7.440 1.00 97.38 125 LEU A N 1
ATOM 1022 C CA . LEU A 1 125 ? -11.872 3.712 7.047 1.00 97.38 125 LEU A CA 1
ATOM 1023 C C . LEU A 1 125 ? -12.946 4.185 6.073 1.00 97.38 125 LEU A C 1
ATOM 1025 O O . LEU A 1 125 ? -13.289 3.491 5.120 1.00 97.38 125 LEU A O 1
ATOM 1029 N N . GLU A 1 126 ? -13.444 5.397 6.278 1.00 94.25 126 GLU A N 1
ATOM 1030 C CA . GLU A 1 126 ? -14.317 6.056 5.311 1.00 94.25 126 GLU A CA 1
ATOM 1031 C C . GLU A 1 126 ? -13.480 6.891 4.340 1.00 94.25 126 GLU A C 1
ATOM 1033 O O . GLU A 1 126 ? -12.925 7.927 4.698 1.00 94.25 126 GLU A O 1
ATOM 1038 N N . VAL A 1 127 ? -13.369 6.409 3.103 1.00 93.88 127 VAL A N 1
ATOM 1039 C CA . VAL A 1 127 ? -12.578 7.024 2.034 1.00 93.88 127 VAL A CA 1
ATOM 1040 C C . VAL A 1 127 ? -13.486 7.120 0.817 1.00 93.88 127 VAL A C 1
ATOM 1042 O O . VAL A 1 127 ? -13.517 6.224 -0.022 1.00 93.88 127 VAL A O 1
ATOM 1045 N N . ALA A 1 128 ? -14.284 8.187 0.756 1.00 91.44 128 ALA A N 1
ATOM 1046 C CA . ALA A 1 128 ? -15.392 8.297 -0.194 1.00 91.44 128 ALA A CA 1
ATOM 1047 C C . ALA A 1 128 ? -14.931 8.504 -1.646 1.00 91.44 128 ALA A C 1
ATOM 1049 O O . ALA A 1 128 ? -15.635 8.137 -2.585 1.00 91.44 128 ALA A O 1
ATOM 1050 N N . GLN A 1 129 ? -13.748 9.084 -1.850 1.00 91.50 129 GLN A N 1
ATOM 1051 C CA . GLN A 1 129 ? -13.193 9.269 -3.185 1.00 91.50 129 GLN A CA 1
ATOM 1052 C C . GLN A 1 129 ? -12.695 7.932 -3.752 1.00 91.50 129 GLN A C 1
ATOM 1054 O O . GLN A 1 129 ? -11.886 7.233 -3.143 1.00 91.50 129 GLN A O 1
ATOM 1059 N N . PHE A 1 130 ? -13.167 7.583 -4.951 1.00 90.81 130 PHE A N 1
ATOM 1060 C CA . PHE A 1 130 ? -12.707 6.396 -5.666 1.00 90.81 130 PHE A CA 1
ATOM 1061 C C . PHE A 1 130 ? -11.299 6.619 -6.234 1.00 90.81 130 PHE A C 1
ATOM 1063 O O . PHE A 1 130 ? -11.118 7.360 -7.201 1.00 90.81 130 PHE A O 1
ATOM 1070 N N . ALA A 1 131 ? -10.309 5.979 -5.618 1.00 91.25 131 ALA A N 1
ATOM 1071 C CA . ALA A 1 131 ? -8.918 5.946 -6.060 1.00 91.25 131 ALA A CA 1
ATOM 1072 C C . ALA A 1 131 ? -8.178 4.769 -5.401 1.00 91.25 131 ALA A C 1
ATOM 1074 O O . ALA A 1 131 ? -8.678 4.158 -4.455 1.00 91.25 131 ALA A O 1
ATOM 1075 N N . ALA A 1 132 ? -6.977 4.455 -5.894 1.00 93.88 132 ALA A N 1
ATOM 1076 C CA . ALA A 1 132 ? -6.071 3.513 -5.242 1.00 93.88 132 ALA A CA 1
ATOM 1077 C C . ALA A 1 132 ? -5.148 4.254 -4.265 1.00 93.88 132 ALA A C 1
ATOM 1079 O O . ALA A 1 132 ? -4.262 5.013 -4.684 1.00 93.88 132 ALA A O 1
ATOM 1080 N N . TYR A 1 133 ? -5.332 3.995 -2.976 1.00 95.88 133 TYR A N 1
ATOM 1081 C CA . TYR A 1 133 ? -4.553 4.576 -1.892 1.00 95.88 133 TYR A CA 1
ATOM 1082 C C . TYR A 1 133 ? -3.480 3.592 -1.460 1.00 95.88 133 TYR A C 1
ATOM 1084 O O . TYR A 1 133 ? -3.780 2.496 -0.992 1.00 95.88 133 TYR A O 1
ATOM 1092 N N . SER A 1 134 ? -2.225 3.991 -1.630 1.00 97.31 134 SER A N 1
ATOM 1093 C CA . SER A 1 134 ? -1.079 3.233 -1.137 1.00 97.31 134 SER A CA 1
ATOM 1094 C C . SER A 1 134 ? -0.699 3.749 0.248 1.00 97.31 134 SER A C 1
ATOM 1096 O O . SER A 1 134 ? -0.846 4.942 0.526 1.00 97.31 134 SER A O 1
ATOM 1098 N N . PHE A 1 135 ? -0.235 2.860 1.118 1.00 98.38 135 PHE A N 1
ATOM 1099 C CA . PHE A 1 135 ? 0.066 3.177 2.510 1.00 98.38 135 PHE A CA 1
ATOM 1100 C C . PHE A 1 135 ? 1.365 2.533 2.988 1.00 98.38 135 PHE A C 1
ATOM 1102 O O . PHE A 1 135 ? 1.789 1.504 2.463 1.00 98.38 135 PHE A O 1
ATOM 1109 N N . THR A 1 136 ? 1.956 3.119 4.024 1.00 98.25 136 THR A N 1
ATOM 1110 C CA . THR A 1 136 ? 3.042 2.519 4.806 1.00 98.25 136 THR A CA 1
ATOM 1111 C C . THR A 1 136 ? 2.473 1.936 6.091 1.00 98.25 136 THR A C 1
ATOM 1113 O O . THR A 1 136 ? 1.846 2.653 6.868 1.00 98.25 136 THR A O 1
ATOM 1116 N N . ALA A 1 137 ? 2.701 0.650 6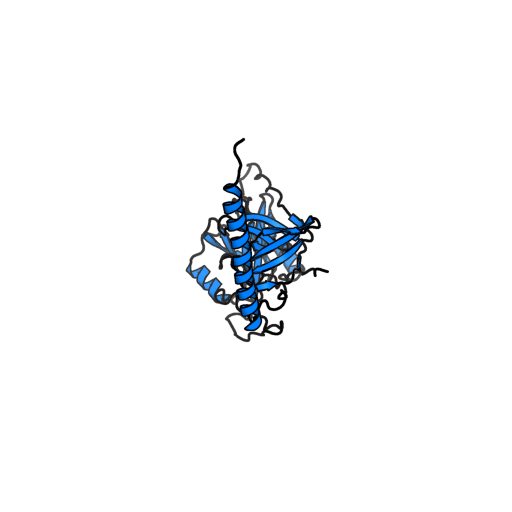.335 1.00 97.81 137 ALA A N 1
ATOM 1117 C CA . ALA A 1 137 ? 2.381 -0.026 7.582 1.00 97.81 137 ALA A CA 1
ATOM 1118 C C . ALA A 1 137 ? 3.636 -0.202 8.434 1.00 97.81 137 ALA A C 1
ATOM 1120 O O . ALA A 1 137 ? 4.652 -0.702 7.954 1.00 97.81 137 ALA A O 1
ATOM 1121 N N . LEU A 1 138 ? 3.546 0.164 9.708 1.00 96.50 138 LEU A N 1
ATOM 1122 C CA . LEU A 1 138 ? 4.601 -0.017 10.693 1.00 96.50 138 LEU A CA 1
ATOM 1123 C C . LEU A 1 138 ? 4.071 -0.904 11.813 1.00 96.50 138 LEU A C 1
ATOM 1125 O O . LEU A 1 138 ? 3.154 -0.506 12.530 1.00 96.50 138 LEU A O 1
ATOM 1129 N N . VAL A 1 139 ? 4.664 -2.083 11.986 1.00 95.38 139 VAL A N 1
ATOM 1130 C CA . VAL A 1 139 ? 4.449 -2.908 13.179 1.00 95.38 139 VAL A CA 1
ATOM 1131 C C . VAL A 1 139 ? 5.397 -2.380 14.246 1.00 95.38 139 VAL A C 1
ATOM 1133 O O . VAL A 1 139 ? 6.617 -2.421 14.062 1.00 95.38 139 VAL A O 1
ATOM 1136 N N . THR A 1 140 ? 4.856 -1.857 15.341 1.00 92.00 140 THR A N 1
ATOM 1137 C CA . THR A 1 140 ? 5.648 -1.244 16.415 1.00 92.00 140 THR A CA 1
ATOM 1138 C C . THR A 1 140 ? 5.393 -1.945 17.730 1.00 92.00 140 THR A C 1
ATOM 1140 O O . THR A 1 140 ? 4.246 -2.232 18.037 1.00 92.00 140 THR A O 1
ATOM 1143 N N . ASN A 1 141 ? 6.421 -2.153 18.545 1.00 88.00 141 ASN A N 1
ATOM 1144 C CA . ASN A 1 141 ? 6.212 -2.647 19.904 1.00 88.00 141 ASN A CA 1
ATOM 1145 C C . ASN A 1 141 ? 5.603 -1.552 20.819 1.00 88.00 141 ASN A C 1
ATOM 1147 O O . ASN A 1 141 ? 5.540 -0.380 20.429 1.00 88.00 141 ASN A O 1
ATOM 1151 N N . PRO A 1 142 ? 5.194 -1.878 22.062 1.00 82.00 142 PRO A N 1
ATOM 1152 C CA . PRO A 1 142 ? 4.572 -0.912 22.978 1.00 82.00 142 PRO A CA 1
ATOM 1153 C C . PRO A 1 142 ? 5.431 0.306 23.365 1.00 82.00 142 PRO A C 1
ATOM 1155 O O . PRO A 1 142 ? 4.899 1.273 23.902 1.00 82.00 142 PRO A O 1
ATOM 1158 N N . ILE A 1 143 ? 6.743 0.277 23.108 1.00 83.62 143 ILE A N 1
ATOM 1159 C CA . ILE A 1 143 ? 7.664 1.405 23.329 1.00 83.62 143 ILE A CA 1
ATOM 1160 C C . ILE A 1 143 ? 8.042 2.117 22.018 1.00 83.62 143 ILE A C 1
ATOM 1162 O O . ILE A 1 143 ? 9.052 2.816 21.963 1.00 83.62 143 ILE A O 1
ATOM 1166 N N . ASN A 1 144 ? 7.229 1.959 20.967 1.00 82.31 144 ASN A N 1
ATOM 1167 C CA . ASN A 1 144 ? 7.356 2.607 19.656 1.00 82.31 144 ASN A CA 1
ATOM 1168 C C . ASN A 1 144 ? 8.617 2.249 18.854 1.00 82.31 144 ASN A C 1
ATOM 1170 O O . ASN A 1 144 ? 9.010 2.993 17.956 1.00 82.31 144 ASN A O 1
ATOM 1174 N N . GLN A 1 145 ? 9.243 1.105 19.125 1.00 86.94 145 GLN A N 1
ATOM 1175 C CA . GLN A 1 145 ? 10.290 0.582 18.250 1.00 86.94 145 GLN A CA 1
ATOM 1176 C C . GLN A 1 145 ? 9.659 -0.145 17.069 1.00 86.94 145 GLN A C 1
ATOM 1178 O O . GLN A 1 145 ? 8.754 -0.962 17.250 1.00 86.94 145 GLN A O 1
ATOM 1183 N N . VAL A 1 146 ? 10.163 0.123 15.868 1.00 89.69 146 VAL A N 1
ATOM 1184 C CA . VAL A 1 146 ? 9.714 -0.555 14.651 1.00 89.69 146 VAL A CA 1
ATOM 1185 C C . VAL A 1 146 ? 10.263 -1.977 14.633 1.00 89.69 146 VAL A C 1
ATOM 1187 O O . VAL A 1 146 ? 11.449 -2.202 14.876 1.00 89.69 146 VAL A O 1
ATOM 1190 N N . LEU A 1 147 ? 9.369 -2.927 14.372 1.00 90.81 147 LEU A N 1
ATOM 1191 C CA . LEU A 1 147 ? 9.663 -4.349 14.213 1.00 90.81 147 LEU A CA 1
ATOM 1192 C C . LEU A 1 147 ? 9.647 -4.741 12.737 1.00 90.81 147 LEU A C 1
ATOM 1194 O O . LEU A 1 147 ? 10.524 -5.464 12.281 1.00 90.81 147 LEU A O 1
ATOM 1198 N N . ASN A 1 148 ? 8.653 -4.252 11.992 1.00 92.25 148 ASN A N 1
ATOM 1199 C CA . ASN A 1 148 ? 8.492 -4.507 10.566 1.00 92.25 148 ASN A CA 1
ATOM 1200 C C . ASN A 1 148 ? 7.893 -3.286 9.869 1.00 92.25 148 ASN A C 1
ATOM 1202 O O . ASN A 1 148 ? 7.082 -2.566 10.457 1.00 92.25 148 ASN A O 1
ATOM 1206 N N . VAL A 1 149 ? 8.245 -3.112 8.596 1.00 94.38 149 VAL A N 1
ATOM 1207 C CA . VAL A 1 149 ? 7.659 -2.101 7.714 1.00 94.38 149 VAL A CA 1
ATOM 1208 C C . VAL A 1 149 ? 7.146 -2.775 6.451 1.00 94.38 149 VAL A C 1
ATOM 1210 O O . VAL A 1 149 ? 7.777 -3.696 5.923 1.00 94.38 149 VAL A O 1
ATOM 1213 N N . ALA A 1 150 ? 5.995 -2.324 5.966 1.00 96.31 150 ALA A N 1
ATOM 1214 C CA . ALA A 1 150 ? 5.435 -2.810 4.721 1.00 96.31 150 ALA A CA 1
ATOM 1215 C C . ALA A 1 150 ? 4.722 -1.729 3.917 1.00 96.31 150 ALA A C 1
ATOM 1217 O O . ALA A 1 150 ? 4.157 -0.791 4.472 1.00 96.31 150 ALA A O 1
ATOM 1218 N N . VAL A 1 151 ? 4.703 -1.911 2.601 1.00 97.25 151 VAL A N 1
ATOM 1219 C CA . VAL A 1 151 ? 3.847 -1.163 1.687 1.00 97.25 151 VAL A CA 1
ATOM 1220 C C . VAL A 1 151 ? 2.527 -1.901 1.514 1.00 97.25 151 VAL A C 1
ATOM 1222 O O . VAL A 1 151 ? 2.506 -3.111 1.308 1.00 97.25 151 VAL A O 1
ATOM 1225 N N . GLY A 1 152 ? 1.415 -1.187 1.565 1.00 97.50 152 GLY A N 1
ATOM 1226 C CA . GLY A 1 152 ? 0.098 -1.731 1.272 1.00 97.50 152 GLY A CA 1
ATOM 1227 C C . GLY A 1 152 ? -0.668 -0.860 0.291 1.00 97.50 152 GLY A C 1
ATOM 1228 O O . GLY A 1 152 ? -0.252 0.255 -0.025 1.00 97.50 152 GLY A O 1
ATOM 1229 N N . SER A 1 153 ? -1.802 -1.364 -0.190 1.00 97.25 153 SER A N 1
ATOM 1230 C CA . SER A 1 153 ? -2.766 -0.563 -0.944 1.00 97.25 153 SER A CA 1
ATOM 1231 C C . SER A 1 153 ? -4.201 -0.988 -0.632 1.00 97.25 153 SER A C 1
ATOM 1233 O O . SER A 1 153 ? -4.462 -2.154 -0.341 1.00 97.25 153 SER A O 1
ATOM 1235 N N . PHE A 1 154 ? -5.132 -0.043 -0.721 1.00 96.88 154 PHE A N 1
ATOM 1236 C CA . PHE A 1 154 ? -6.576 -0.275 -0.705 1.00 96.88 154 PHE A CA 1
ATOM 1237 C C . PHE A 1 154 ? -7.268 0.645 -1.721 1.00 96.88 154 PHE A C 1
ATOM 1239 O O . PHE A 1 154 ? -6.688 1.625 -2.192 1.00 96.88 154 PHE A O 1
ATOM 1246 N N . PHE A 1 155 ? -8.516 0.343 -2.065 1.00 95.06 155 PHE A N 1
ATOM 1247 C CA . PHE A 1 155 ? -9.336 1.180 -2.936 1.00 95.06 155 PHE A CA 1
ATOM 1248 C C . PHE A 1 155 ? -10.345 1.969 -2.103 1.00 95.06 155 PHE A C 1
ATOM 1250 O O . PHE A 1 155 ? -11.003 1.418 -1.228 1.00 95.06 155 PHE A O 1
ATOM 1257 N N . GLY A 1 156 ? -10.441 3.273 -2.347 1.00 93.50 156 GLY A N 1
ATOM 1258 C CA . GLY A 1 156 ? -11.528 4.090 -1.813 1.00 93.50 156 GLY A CA 1
ATOM 1259 C C . GLY A 1 156 ? -12.798 3.960 -2.654 1.00 93.50 156 GLY A C 1
ATOM 1260 O O . GLY A 1 156 ? -12.899 3.116 -3.545 1.00 93.50 156 GLY A O 1
ATOM 1261 N N . GLY A 1 157 ? -13.758 4.843 -2.407 1.00 91.56 157 GLY A N 1
ATOM 1262 C CA . GLY A 1 157 ? -15.071 4.870 -3.056 1.00 91.56 157 GLY A CA 1
ATOM 1263 C C . GLY A 1 157 ? -16.224 4.442 -2.146 1.00 91.56 157 GLY A C 1
ATOM 1264 O O . GLY A 1 157 ? -17.380 4.574 -2.537 1.00 91.56 157 GLY A O 1
ATOM 1265 N N . GLY A 1 158 ? -15.928 3.942 -0.943 1.00 91.88 158 GLY A N 1
ATOM 1266 C CA . GLY A 1 158 ? -16.925 3.499 0.030 1.00 91.88 158 GLY A CA 1
ATOM 1267 C C . GLY A 1 158 ? -17.197 4.524 1.128 1.00 91.88 158 GLY A C 1
ATOM 1268 O O . GLY A 1 158 ? -16.282 5.205 1.596 1.00 91.88 158 GLY A O 1
ATOM 1269 N N . TYR A 1 159 ? -18.452 4.602 1.572 1.00 93.25 159 TYR A N 1
ATOM 1270 C CA . TYR A 1 159 ? -18.896 5.470 2.667 1.00 93.25 159 TYR A CA 1
ATOM 1271 C C . TYR A 1 159 ? -20.198 4.961 3.292 1.00 93.25 159 TYR A C 1
ATOM 1273 O O . TYR A 1 159 ? -20.995 4.304 2.622 1.00 93.25 159 TYR A O 1
ATOM 1281 N N . PHE A 1 160 ? -20.445 5.281 4.566 1.00 93.94 160 PHE A N 1
ATOM 1282 C CA . PHE A 1 160 ? -21.725 4.972 5.203 1.00 93.94 160 PHE A CA 1
ATOM 1283 C C . PHE A 1 160 ? -22.761 6.058 4.866 1.00 93.94 160 PHE A C 1
ATOM 1285 O O . PHE A 1 160 ? -22.607 7.202 5.295 1.00 93.94 160 PHE A O 1
ATOM 1292 N N . PRO A 1 161 ? -23.842 5.743 4.127 1.00 91.81 161 PRO A N 1
ATOM 1293 C CA . PRO A 1 161 ? -24.797 6.759 3.689 1.00 91.81 161 PRO A CA 1
ATOM 1294 C C . PRO A 1 161 ? -25.698 7.257 4.826 1.00 91.81 161 PRO A C 1
ATOM 1296 O O . PRO A 1 161 ? -26.256 8.343 4.719 1.00 91.81 161 PRO A O 1
ATOM 1299 N N . GLY A 1 162 ? -25.847 6.485 5.907 1.00 91.62 162 GLY A N 1
ATOM 1300 C CA . GLY A 1 162 ? -26.837 6.708 6.958 1.00 91.62 162 GLY A CA 1
ATOM 1301 C C . GLY A 1 162 ? -27.849 5.563 7.047 1.00 91.62 162 GLY A C 1
ATOM 1302 O O . GLY A 1 162 ? -28.014 4.767 6.123 1.00 91.62 162 GLY A O 1
ATOM 1303 N N . VAL A 1 163 ? -28.534 5.459 8.187 1.00 91.75 163 VAL A N 1
ATOM 1304 C CA . VAL A 1 163 ? -29.518 4.391 8.429 1.00 91.75 163 VAL A CA 1
ATOM 1305 C C . VAL A 1 163 ? -30.726 4.560 7.504 1.00 91.75 163 VAL A C 1
ATOM 1307 O O . VAL A 1 163 ? -31.306 5.639 7.428 1.00 91.75 163 VAL A O 1
ATOM 1310 N N . GLY A 1 164 ? -31.126 3.479 6.827 1.00 91.88 164 GLY A N 1
ATOM 1311 C CA . GLY A 1 164 ? -32.303 3.452 5.947 1.00 91.88 164 GLY A CA 1
ATOM 1312 C C . GLY A 1 164 ? -32.084 4.053 4.556 1.00 91.88 164 GLY A C 1
ATOM 1313 O O . GLY A 1 164 ? -33.006 4.042 3.743 1.00 91.88 164 GLY A O 1
ATOM 1314 N N . LEU A 1 165 ? -30.880 4.550 4.265 1.00 93.44 165 LEU A N 1
ATOM 1315 C CA . LEU A 1 165 ? -30.503 5.028 2.940 1.00 93.44 165 LEU A CA 1
ATOM 1316 C C . LEU A 1 165 ? -29.959 3.877 2.077 1.00 93.44 165 LEU A C 1
ATOM 1318 O O . LEU A 1 165 ? -29.456 2.888 2.619 1.00 93.44 165 LEU A O 1
ATOM 1322 N N . PRO A 1 166 ? -30.090 3.961 0.739 1.00 90.44 166 PRO A N 1
ATOM 1323 C CA . PRO A 1 166 ? -29.588 2.922 -0.154 1.00 90.44 166 PRO A CA 1
ATOM 1324 C C . PRO A 1 166 ? -28.072 2.764 -0.016 1.00 90.44 166 PRO A C 1
ATOM 1326 O O . PRO A 1 166 ? -27.366 3.729 0.278 1.00 90.44 166 PRO A O 1
ATOM 1329 N N . LEU A 1 167 ? -27.579 1.547 -0.269 1.00 88.38 167 LEU A N 1
ATOM 1330 C CA . LEU A 1 167 ? -26.143 1.275 -0.305 1.00 88.38 167 LEU A CA 1
ATOM 1331 C C . LEU A 1 167 ? -25.445 2.181 -1.335 1.00 88.38 167 LEU A C 1
ATOM 1333 O O . LEU A 1 167 ? -26.041 2.489 -2.375 1.00 88.38 167 LEU A O 1
ATOM 1337 N N . PRO A 1 168 ? -24.187 2.582 -1.077 1.00 88.06 168 PRO A N 1
ATOM 1338 C CA . PRO A 1 168 ? -23.392 3.288 -2.070 1.00 88.06 168 PRO A CA 1
ATOM 1339 C C . PRO A 1 168 ? -23.273 2.455 -3.359 1.00 88.06 168 PRO A C 1
ATOM 1341 O O . PRO A 1 168 ? -23.354 1.222 -3.315 1.00 88.06 168 PRO A O 1
ATOM 1344 N N . PRO A 1 169 ? -23.099 3.103 -4.523 1.00 88.62 169 PRO A N 1
ATOM 1345 C CA . PRO A 1 169 ? -22.874 2.383 -5.768 1.00 88.62 169 PRO A CA 1
ATOM 1346 C C . PRO A 1 169 ? -21.611 1.523 -5.659 1.00 88.62 169 PRO A C 1
ATOM 1348 O O . PRO A 1 169 ? -20.613 1.942 -5.074 1.00 88.62 169 PRO A O 1
ATOM 1351 N N . ALA A 1 170 ? -21.653 0.322 -6.240 1.00 88.38 170 ALA A N 1
ATOM 1352 C CA . ALA A 1 170 ? -20.483 -0.544 -6.282 1.00 88.38 170 ALA A CA 1
ATOM 1353 C C . ALA A 1 170 ? -19.322 0.156 -7.018 1.00 88.38 170 ALA A C 1
ATOM 1355 O O . ALA A 1 170 ? -19.559 0.765 -8.070 1.00 88.38 170 ALA A O 1
ATOM 1356 N N . PRO A 1 171 ? -18.078 0.057 -6.514 1.00 86.62 171 PRO A N 1
ATOM 1357 C CA . PRO A 1 171 ? -16.920 0.602 -7.200 1.00 86.62 171 PRO A CA 1
ATOM 1358 C C . PRO A 1 171 ? -16.778 0.010 -8.611 1.00 86.62 171 PRO A C 1
ATOM 1360 O O . PRO A 1 171 ? -17.042 -1.182 -8.808 1.00 86.62 171 PRO A O 1
ATOM 1363 N N . PRO A 1 172 ? -16.336 0.805 -9.602 1.00 87.62 172 PRO A N 1
ATOM 1364 C CA . PRO A 1 172 ? -16.027 0.294 -10.929 1.00 87.62 172 PRO A CA 1
ATOM 1365 C C . PRO A 1 172 ? -15.010 -0.857 -10.870 1.00 87.62 172 PRO A C 1
ATOM 1367 O O . PRO A 1 172 ? -14.080 -0.813 -10.059 1.00 87.62 172 PRO A O 1
ATOM 1370 N N . PRO A 1 173 ? -15.131 -1.873 -11.743 1.00 85.94 173 PRO A N 1
ATOM 1371 C CA . PRO A 1 173 ? -14.153 -2.945 -11.799 1.00 85.94 173 PRO A CA 1
ATOM 1372 C C . PRO A 1 173 ? -12.790 -2.395 -12.217 1.00 85.94 173 PRO A C 1
ATOM 1374 O O . PRO A 1 173 ? -12.671 -1.592 -13.144 1.00 85.94 173 PRO A O 1
ATOM 1377 N N . LEU A 1 174 ? -11.747 -2.869 -11.546 1.00 86.81 174 LEU A N 1
ATOM 1378 C CA . LEU A 1 174 ? -10.378 -2.484 -11.848 1.00 86.81 174 LEU A CA 1
ATOM 1379 C C . LEU A 1 174 ? -9.841 -3.304 -13.017 1.00 86.81 174 LEU A C 1
ATOM 1381 O O . LEU A 1 174 ? -9.991 -4.532 -13.062 1.00 86.81 174 LEU A O 1
ATOM 1385 N N . LEU A 1 175 ? -9.150 -2.630 -13.933 1.00 92.44 175 LEU A N 1
ATOM 1386 C CA . LEU A 1 175 ? -8.410 -3.302 -14.990 1.00 92.44 175 LEU A CA 1
ATOM 1387 C C . LEU A 1 175 ? -7.247 -4.062 -14.357 1.00 92.44 175 LEU A C 1
ATOM 1389 O O . LEU A 1 175 ? -6.382 -3.484 -13.705 1.00 92.44 175 LEU A O 1
ATOM 1393 N N . ASN A 1 176 ? -7.245 -5.376 -14.532 1.00 94.44 176 ASN A N 1
ATOM 1394 C CA . ASN A 1 176 ? -6.204 -6.240 -14.011 1.00 94.44 176 ASN A CA 1
ATOM 1395 C C . ASN A 1 176 ? -5.685 -7.151 -15.118 1.00 94.44 176 ASN A C 1
ATOM 1397 O O . ASN A 1 176 ? -6.438 -7.644 -15.958 1.00 94.44 176 ASN A O 1
ATOM 1401 N N . PHE A 1 177 ? -4.375 -7.350 -15.118 1.00 95.50 177 PHE A N 1
ATOM 1402 C CA . PHE A 1 177 ? -3.679 -8.167 -16.095 1.00 95.50 177 PHE A CA 1
ATOM 1403 C C . PHE A 1 177 ? -2.853 -9.189 -15.344 1.00 95.50 177 PHE A C 1
ATOM 1405 O O . PHE A 1 177 ? -1.959 -8.831 -14.580 1.00 95.50 177 PHE A O 1
ATOM 1412 N N . ALA A 1 178 ? -3.175 -10.462 -15.530 1.00 95.50 178 ALA A N 1
ATOM 1413 C CA . ALA A 1 178 ? -2.375 -11.532 -14.969 1.00 95.50 178 ALA A CA 1
ATOM 1414 C C . ALA A 1 178 ? -1.066 -11.653 -15.745 1.00 95.50 178 ALA A C 1
ATOM 1416 O O . ALA A 1 178 ? -1.039 -11.414 -16.953 1.00 95.50 178 ALA A O 1
ATOM 1417 N N . ASN A 1 179 ? -0.036 -12.175 -15.078 1.00 94.00 179 ASN A N 1
ATOM 1418 C CA . ASN A 1 179 ? 1.099 -12.771 -15.756 1.00 94.00 179 ASN A CA 1
ATOM 1419 C C . ASN A 1 179 ? 1.775 -11.749 -16.692 1.00 94.00 179 ASN A C 1
ATOM 1421 O O . ASN A 1 179 ? 1.808 -11.950 -17.902 1.00 94.00 179 ASN A O 1
ATOM 1425 N N . VAL A 1 180 ? 2.275 -10.641 -16.143 1.00 95.25 180 VAL A N 1
ATOM 1426 C CA . VAL A 1 180 ? 2.776 -9.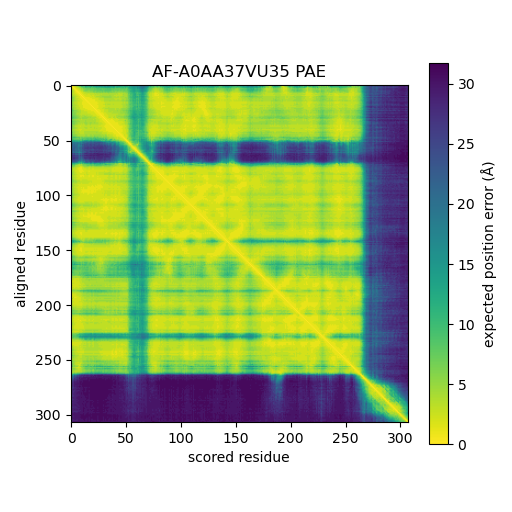506 -16.937 1.00 95.25 180 VAL A CA 1
ATOM 1427 C C . VAL A 1 180 ? 4.294 -9.374 -16.791 1.00 95.25 180 VAL A C 1
ATOM 1429 O O . VAL A 1 180 ? 4.778 -9.333 -15.656 1.00 95.25 180 VAL A O 1
ATOM 1432 N N . PRO A 1 181 ? 5.054 -9.305 -17.900 1.00 95.50 181 PRO A N 1
ATOM 1433 C CA . PRO A 1 181 ? 6.449 -8.885 -17.876 1.00 95.50 181 PRO A CA 1
ATOM 1434 C C . PRO A 1 181 ? 6.585 -7.421 -17.449 1.00 95.50 181 PRO A C 1
ATOM 1436 O O . PRO A 1 181 ? 5.904 -6.538 -17.974 1.00 95.50 181 PRO A O 1
ATOM 1439 N N . VAL A 1 182 ? 7.497 -7.173 -16.523 1.00 95.31 182 VAL A N 1
ATOM 1440 C CA . VAL A 1 182 ? 7.842 -5.863 -15.984 1.00 95.31 182 VAL A CA 1
ATOM 1441 C C . VAL A 1 182 ? 9.317 -5.619 -16.248 1.00 95.31 182 VAL A C 1
ATOM 1443 O O . VAL A 1 182 ? 10.148 -6.483 -15.973 1.00 95.31 182 VAL A O 1
ATOM 1446 N N . GLN A 1 183 ? 9.642 -4.444 -16.772 1.00 93.50 183 GLN A N 1
ATOM 1447 C CA . GLN A 1 183 ? 11.013 -3.966 -16.888 1.00 93.50 183 GLN A CA 1
ATOM 1448 C C . GLN A 1 183 ? 11.157 -2.701 -16.055 1.00 93.50 183 GLN A C 1
ATOM 1450 O O . GLN A 1 183 ? 10.346 -1.789 -16.175 1.00 93.50 183 GLN A O 1
ATOM 1455 N N . VAL A 1 184 ? 12.183 -2.642 -15.213 1.00 92.06 184 VAL A N 1
ATOM 1456 C CA . VAL A 1 184 ? 12.492 -1.436 -14.444 1.00 92.06 184 VAL A CA 1
ATOM 1457 C C . VAL A 1 184 ? 13.575 -0.669 -15.184 1.00 92.06 184 VAL A C 1
ATOM 1459 O O . VAL A 1 184 ? 14.641 -1.217 -15.474 1.00 92.06 184 VAL A O 1
ATOM 1462 N N . ARG A 1 185 ? 13.287 0.593 -15.497 1.00 91.06 185 ARG A N 1
ATOM 1463 C CA . ARG A 1 185 ? 14.185 1.489 -16.211 1.00 91.06 185 ARG A CA 1
ATOM 1464 C C . ARG A 1 185 ? 14.212 2.850 -15.534 1.00 91.06 185 ARG A C 1
ATOM 1466 O O . ARG A 1 185 ? 13.287 3.649 -15.638 1.00 91.06 185 ARG A O 1
ATOM 1473 N N . TYR A 1 186 ? 15.311 3.110 -14.853 1.00 89.75 186 TYR A N 1
ATOM 1474 C CA . TYR A 1 186 ? 15.621 4.384 -14.227 1.00 89.75 186 TYR A CA 1
ATOM 1475 C C . TYR A 1 186 ? 16.591 5.184 -15.101 1.00 89.75 186 TYR A C 1
ATOM 1477 O O . TYR A 1 186 ? 17.190 4.613 -16.013 1.00 89.75 186 TYR A O 1
ATOM 1485 N N . PRO A 1 187 ? 16.763 6.497 -14.848 1.00 85.19 187 PRO A N 1
ATOM 1486 C CA . PRO A 1 187 ? 17.657 7.336 -15.646 1.00 85.19 187 PRO A CA 1
ATOM 1487 C C . PRO A 1 187 ? 19.077 6.774 -15.797 1.00 85.19 187 PRO A C 1
ATOM 1489 O O . PRO A 1 187 ? 19.636 6.847 -16.887 1.00 85.19 187 PRO A O 1
ATOM 1492 N N . ASP A 1 188 ? 19.608 6.164 -14.733 1.00 82.25 188 ASP A N 1
ATOM 1493 C CA . ASP A 1 188 ? 20.994 5.682 -14.664 1.00 82.25 188 ASP A CA 1
ATOM 1494 C C . ASP A 1 188 ? 21.109 4.148 -14.566 1.00 82.25 188 ASP A C 1
ATOM 1496 O O . ASP A 1 188 ? 22.199 3.620 -14.360 1.00 82.25 188 ASP A O 1
ATOM 1500 N N . ALA A 1 189 ? 19.994 3.413 -14.660 1.00 80.75 189 ALA A N 1
ATOM 1501 C CA . ALA A 1 189 ? 19.996 1.960 -14.499 1.00 80.75 189 ALA A CA 1
ATOM 1502 C C . ALA A 1 189 ? 18.839 1.292 -15.244 1.00 80.75 189 ALA A C 1
ATOM 1504 O O . ALA A 1 189 ? 17.673 1.645 -15.064 1.00 80.75 189 ALA A O 1
ATOM 1505 N N . THR A 1 190 ? 19.155 0.251 -16.009 1.00 86.94 190 THR A N 1
ATOM 1506 C CA . THR A 1 190 ? 18.160 -0.643 -16.608 1.00 86.94 190 THR A CA 1
ATOM 1507 C C . THR A 1 190 ? 18.313 -2.030 -16.003 1.00 86.94 190 THR A C 1
ATOM 1509 O O . THR A 1 190 ? 19.416 -2.574 -15.950 1.00 86.94 190 THR A O 1
ATOM 1512 N N . TYR A 1 191 ? 17.208 -2.621 -15.561 1.00 86.06 191 TYR A N 1
ATOM 1513 C CA . TYR A 1 191 ? 17.191 -3.960 -14.980 1.00 86.06 191 TYR A CA 1
ATOM 1514 C C . TYR A 1 191 ? 16.631 -4.983 -15.968 1.00 86.06 191 TYR A C 1
ATOM 1516 O O . TYR A 1 191 ? 15.847 -4.661 -16.868 1.00 86.06 191 TYR A O 1
ATOM 1524 N N . GLN A 1 192 ? 17.050 -6.234 -15.796 1.00 86.75 192 GLN A N 1
ATOM 1525 C CA . GLN A 1 192 ? 16.514 -7.370 -16.528 1.00 86.75 192 GLN A CA 1
ATOM 1526 C C . GLN A 1 192 ? 15.006 -7.477 -16.273 1.00 86.75 192 GLN A C 1
ATOM 1528 O O . GLN A 1 192 ? 14.552 -7.265 -15.142 1.00 86.75 192 GLN A O 1
ATOM 1533 N N . PRO A 1 193 ? 14.209 -7.801 -17.303 1.00 91.50 193 PRO A N 1
ATOM 1534 C CA . PRO A 1 193 ? 12.782 -7.964 -17.125 1.00 91.50 193 PRO A CA 1
ATOM 1535 C C . PRO A 1 193 ? 12.484 -9.177 -16.240 1.00 91.50 193 PRO A C 1
ATOM 1537 O O . PRO A 1 193 ? 13.131 -10.221 -16.343 1.00 91.50 193 PRO A O 1
ATOM 1540 N N . PHE A 1 194 ? 11.443 -9.055 -15.428 1.00 91.38 194 PHE A N 1
ATOM 1541 C CA . PHE A 1 194 ? 10.886 -10.126 -14.605 1.00 91.38 194 PHE A CA 1
ATOM 1542 C C . PHE A 1 194 ? 9.371 -10.188 -14.788 1.00 91.38 194 PHE A C 1
ATOM 1544 O O . PHE A 1 194 ? 8.781 -9.376 -15.496 1.00 91.38 194 PHE A O 1
ATOM 1551 N N . ARG A 1 195 ? 8.711 -11.180 -14.195 1.00 94.06 195 ARG A N 1
ATOM 1552 C CA . ARG A 1 195 ? 7.273 -11.403 -14.357 1.00 94.06 195 ARG A CA 1
ATOM 1553 C C . ARG A 1 195 ? 6.564 -11.376 -13.016 1.00 94.06 195 ARG A C 1
ATOM 1555 O O . ARG A 1 195 ? 6.939 -12.123 -12.118 1.00 94.06 195 ARG A O 1
ATOM 1562 N N . VAL A 1 196 ? 5.507 -10.575 -12.916 1.00 95.00 196 VAL A N 1
ATOM 1563 C CA . VAL A 1 196 ? 4.628 -10.517 -11.734 1.00 95.00 196 VAL A CA 1
ATOM 1564 C C . VAL A 1 196 ? 3.378 -11.372 -11.939 1.00 95.00 196 VAL A C 1
ATOM 1566 O O . VAL A 1 196 ? 3.012 -11.701 -13.076 1.00 95.00 196 VAL A O 1
ATOM 1569 N N . ASN A 1 197 ? 2.689 -11.742 -10.855 1.00 94.00 197 ASN A N 1
ATOM 1570 C CA . ASN A 1 197 ? 1.455 -12.531 -10.954 1.00 94.00 197 ASN A CA 1
ATOM 1571 C C . ASN A 1 197 ? 0.319 -11.712 -11.543 1.00 94.00 197 ASN A C 1
ATOM 1573 O O . ASN A 1 197 ? -0.475 -12.238 -12.322 1.00 94.00 197 ASN A O 1
ATOM 1577 N N . LYS A 1 198 ? 0.227 -10.440 -11.153 1.00 94.69 198 LYS A N 1
ATOM 1578 C CA . LYS A 1 198 ? -0.788 -9.516 -11.649 1.00 94.69 198 LYS A CA 1
ATOM 1579 C C . LYS A 1 198 ? -0.300 -8.074 -11.615 1.00 94.69 198 LYS A C 1
ATOM 1581 O O . LYS A 1 198 ? 0.493 -7.704 -10.759 1.00 94.69 198 LYS A O 1
ATOM 1586 N N . ILE A 1 199 ? -0.843 -7.257 -12.504 1.00 96.88 199 ILE A N 1
ATOM 1587 C CA . ILE A 1 199 ? -0.796 -5.800 -12.419 1.00 96.88 199 ILE A CA 1
ATOM 1588 C C . ILE A 1 199 ? -2.229 -5.300 -12.340 1.00 96.88 199 ILE A C 1
ATOM 1590 O O . ILE A 1 199 ? -3.053 -5.669 -13.178 1.00 96.88 199 ILE A O 1
ATOM 1594 N N . VAL A 1 200 ? -2.520 -4.468 -11.343 1.00 96.94 200 VAL A N 1
ATOM 1595 C CA . VAL A 1 200 ? -3.749 -3.671 -11.318 1.00 96.94 200 VAL A CA 1
ATOM 1596 C C . VAL A 1 200 ? -3.434 -2.313 -11.924 1.00 96.94 200 VAL A C 1
ATOM 1598 O O . VAL A 1 200 ? -2.581 -1.591 -11.413 1.00 96.94 200 VAL A O 1
ATOM 1601 N N . ASP A 1 201 ? -4.096 -1.976 -13.020 1.00 96.69 201 ASP A N 1
ATOM 1602 C CA . ASP A 1 201 ? -3.939 -0.691 -13.685 1.00 96.69 201 ASP A CA 1
ATOM 1603 C C . ASP A 1 201 ? -4.848 0.349 -13.021 1.00 96.69 201 ASP A C 1
ATOM 1605 O O . ASP A 1 201 ? -6.075 0.243 -13.078 1.00 96.69 201 ASP A O 1
ATOM 1609 N N . VAL A 1 202 ? -4.234 1.334 -12.361 1.00 95.00 202 VAL A N 1
ATOM 1610 C CA . VAL A 1 202 ? -4.946 2.363 -11.592 1.00 95.00 202 VAL A CA 1
ATOM 1611 C C . VAL A 1 202 ? -5.396 3.509 -12.492 1.00 95.00 202 VAL A C 1
ATOM 1613 O O . VAL A 1 202 ? -6.425 4.127 -12.226 1.00 95.00 202 VAL A O 1
ATOM 1616 N N . GLY A 1 203 ? -4.659 3.798 -13.564 1.00 94.44 203 GLY A N 1
ATOM 1617 C CA . GLY A 1 203 ? -4.933 4.953 -14.409 1.00 94.44 203 GLY A CA 1
ATOM 1618 C C . GLY A 1 203 ? -3.760 5.915 -14.525 1.00 94.44 203 GLY A C 1
ATOM 1619 O O . GLY A 1 203 ? -2.663 5.677 -14.025 1.00 94.44 203 GLY A O 1
ATOM 1620 N N . ASN A 1 204 ? -3.999 7.021 -15.225 1.00 94.44 204 ASN A N 1
ATOM 1621 C CA . ASN A 1 204 ? -3.033 8.111 -15.292 1.00 94.44 204 ASN A CA 1
ATOM 1622 C C . ASN A 1 204 ? -3.050 8.867 -13.964 1.00 94.44 204 ASN A C 1
ATOM 1624 O O . ASN A 1 204 ? -4.113 9.260 -13.488 1.00 94.44 204 ASN A O 1
ATOM 1628 N N . ASP A 1 205 ? -1.873 9.094 -13.404 1.00 92.94 205 ASP A N 1
ATOM 1629 C CA . ASP A 1 205 ? -1.684 9.872 -12.193 1.00 92.94 205 ASP A CA 1
ATOM 1630 C C . ASP A 1 205 ? -1.238 11.285 -12.572 1.00 92.94 205 ASP A C 1
ATOM 1632 O O . ASP A 1 205 ? -0.094 11.516 -12.969 1.00 92.94 205 ASP A O 1
ATOM 1636 N N . ALA A 1 206 ? -2.167 12.238 -12.484 1.00 90.56 206 ALA A N 1
ATOM 1637 C CA . ALA A 1 206 ? -1.912 13.625 -12.859 1.00 90.56 206 ALA A CA 1
ATOM 1638 C C . ALA A 1 206 ? -0.886 14.316 -11.945 1.00 90.56 206 ALA A C 1
ATOM 1640 O O . ALA A 1 206 ? -0.251 15.273 -12.379 1.00 90.56 206 ALA A O 1
ATOM 1641 N N . GLN A 1 207 ? -0.709 13.839 -10.708 1.00 88.94 207 GLN A N 1
ATOM 1642 C CA . GLN A 1 207 ? 0.232 14.430 -9.758 1.00 88.94 207 GLN A CA 1
ATOM 1643 C C . GLN A 1 207 ? 1.682 14.121 -10.143 1.00 88.94 207 GLN A C 1
ATOM 1645 O O . GLN A 1 207 ? 2.545 14.989 -10.029 1.00 88.94 207 GLN A O 1
ATOM 1650 N N . PHE A 1 208 ? 1.945 12.906 -10.634 1.00 89.25 208 PHE A N 1
ATOM 1651 C CA . PHE A 1 208 ? 3.303 12.431 -10.936 1.00 89.25 208 PHE A CA 1
ATOM 1652 C C . PHE A 1 208 ? 3.589 12.213 -12.429 1.00 89.25 208 PHE A C 1
ATOM 1654 O O . PHE A 1 208 ? 4.725 11.893 -12.797 1.00 89.25 208 PHE A O 1
ATOM 1661 N N . GLY A 1 209 ? 2.587 12.443 -13.283 1.00 89.06 209 GLY A N 1
ATOM 1662 C CA . GLY A 1 209 ? 2.733 12.600 -14.730 1.00 89.06 209 GLY A CA 1
ATOM 1663 C C . GLY A 1 209 ? 2.859 11.305 -15.532 1.00 89.06 209 GLY A C 1
ATOM 1664 O O . GLY A 1 209 ? 3.334 11.354 -16.661 1.00 89.06 209 GLY A O 1
ATOM 1665 N N . GLU A 1 210 ? 2.456 10.157 -14.982 1.00 95.38 210 GLU A N 1
ATOM 1666 C CA . GLU A 1 210 ? 2.633 8.832 -15.602 1.00 95.38 210 GLU A CA 1
ATOM 1667 C C . GLU A 1 210 ? 1.472 7.881 -15.280 1.00 95.38 210 GLU A C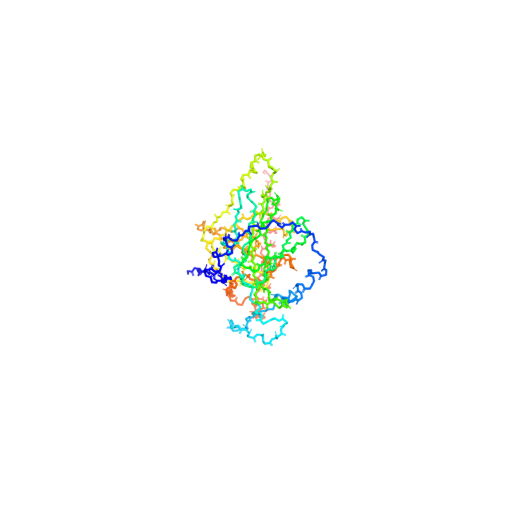 1
ATOM 1669 O O . GLU A 1 210 ? 0.592 8.196 -14.475 1.00 95.38 210 GLU A O 1
ATOM 1674 N N . ARG A 1 211 ? 1.444 6.698 -15.907 1.00 96.81 211 ARG A N 1
ATOM 1675 C CA . ARG A 1 211 ? 0.469 5.655 -15.570 1.00 96.81 211 ARG A CA 1
ATOM 1676 C C . ARG A 1 211 ? 0.861 5.016 -14.240 1.00 96.81 211 ARG A C 1
ATOM 1678 O O . ARG A 1 211 ? 1.946 4.448 -14.147 1.00 96.81 211 ARG A O 1
ATOM 1685 N N . LYS A 1 212 ? -0.018 5.068 -13.238 1.00 96.81 212 LYS A N 1
ATOM 1686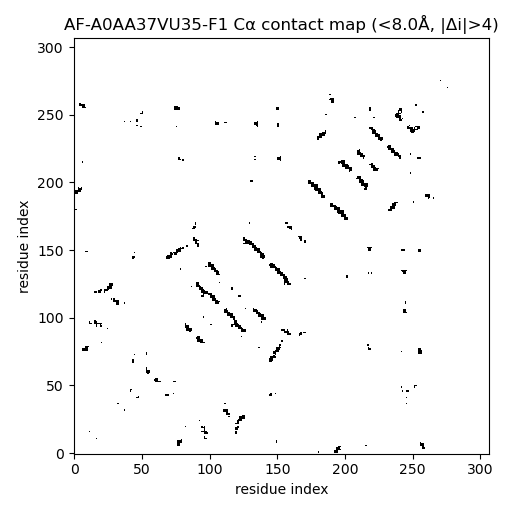 C CA . LYS A 1 212 ? 0.145 4.346 -11.971 1.00 96.81 212 LYS A CA 1
ATOM 1687 C C . LYS A 1 212 ? -0.416 2.934 -12.102 1.00 96.81 212 LYS A C 1
ATOM 1689 O O . LYS A 1 212 ? -1.517 2.727 -12.617 1.00 96.81 212 LYS A O 1
ATOM 1694 N N . VAL A 1 213 ? 0.313 1.965 -11.568 1.00 97.56 213 VAL A N 1
ATOM 1695 C CA . VAL A 1 213 ? -0.122 0.575 -11.437 1.00 97.56 213 VAL A CA 1
ATOM 1696 C C . VAL A 1 213 ? 0.228 0.022 -10.057 1.00 97.56 213 VAL A C 1
ATOM 1698 O O . VAL A 1 213 ? 1.082 0.569 -9.359 1.00 97.56 213 VAL A O 1
ATOM 1701 N N . LEU A 1 214 ? -0.419 -1.076 -9.664 1.00 97.19 214 LEU A N 1
ATOM 1702 C CA . LEU A 1 214 ? -0.045 -1.866 -8.491 1.00 97.19 214 LEU A CA 1
ATOM 1703 C C . LEU A 1 214 ? 0.495 -3.231 -8.934 1.00 97.19 214 LEU A C 1
ATOM 1705 O O . LEU A 1 214 ? -0.265 -4.080 -9.417 1.00 97.19 214 LEU A O 1
ATOM 1709 N N . LEU A 1 215 ? 1.795 -3.455 -8.748 1.00 96.44 215 LEU A N 1
ATOM 1710 C CA . LEU A 1 215 ? 2.442 -4.750 -8.956 1.00 96.44 215 LEU A CA 1
ATOM 1711 C C . LEU A 1 215 ? 1.986 -5.729 -7.873 1.00 96.44 215 LEU A C 1
ATOM 1713 O O . LEU A 1 215 ? 1.931 -5.396 -6.685 1.00 96.44 215 LEU A O 1
ATOM 1717 N N . ASP A 1 216 ? 1.561 -6.912 -8.308 1.00 94.50 216 ASP A N 1
ATOM 1718 C CA . ASP A 1 216 ? 0.894 -7.928 -7.492 1.00 94.50 216 ASP A CA 1
ATOM 1719 C C . ASP A 1 216 ? -0.318 -7.388 -6.702 1.00 94.50 216 ASP A C 1
ATOM 1721 O O . ASP A 1 216 ? -0.807 -7.997 -5.753 1.00 94.50 216 ASP A O 1
ATOM 1725 N N . GLY A 1 217 ? -0.887 -6.264 -7.159 1.00 94.06 217 GLY A N 1
ATOM 1726 C CA . GLY A 1 217 ? -2.014 -5.575 -6.531 1.00 94.06 217 GLY A CA 1
ATOM 1727 C C . GLY A 1 217 ? -1.675 -4.789 -5.265 1.00 94.06 217 GLY A C 1
ATOM 1728 O O . GLY A 1 217 ? -2.606 -4.327 -4.615 1.00 94.06 217 GLY A O 1
ATOM 1729 N N . VAL A 1 218 ? -0.391 -4.626 -4.924 1.00 95.62 218 VAL A N 1
ATOM 1730 C CA . VAL A 1 218 ? 0.036 -3.939 -3.692 1.00 95.62 218 VAL A CA 1
ATOM 1731 C C . VAL A 1 218 ? 1.091 -2.870 -3.955 1.00 95.62 218 VAL A C 1
ATOM 1733 O O . VAL A 1 218 ? 0.888 -1.723 -3.557 1.00 95.62 218 VAL A O 1
ATOM 1736 N N . THR A 1 219 ? 2.196 -3.226 -4.620 1.00 95.38 219 THR A N 1
ATOM 1737 C CA . THR A 1 219 ? 3.363 -2.343 -4.774 1.00 95.38 219 THR A CA 1
ATOM 1738 C C . THR A 1 219 ? 3.091 -1.261 -5.816 1.00 95.38 219 THR A C 1
ATOM 1740 O O . THR A 1 219 ? 2.911 -1.597 -6.989 1.00 95.38 219 THR A O 1
ATOM 1743 N N . PRO A 1 220 ? 3.082 0.027 -5.439 1.00 96.38 220 PRO A N 1
ATOM 1744 C CA . PRO A 1 220 ? 2.835 1.102 -6.384 1.00 96.38 220 PRO A CA 1
ATOM 1745 C C . PRO A 1 220 ? 4.049 1.343 -7.292 1.00 96.38 220 PRO A C 1
ATOM 1747 O O . PRO A 1 220 ? 5.187 1.461 -6.829 1.00 96.38 220 PRO A O 1
ATOM 1750 N N . ALA A 1 221 ? 3.787 1.444 -8.592 1.00 96.69 221 ALA A N 1
ATOM 1751 C CA . ALA A 1 221 ? 4.775 1.753 -9.617 1.00 96.69 221 ALA A CA 1
ATOM 1752 C C . ALA A 1 221 ? 4.188 2.715 -10.658 1.00 96.69 221 ALA A C 1
ATOM 1754 O O . ALA A 1 221 ? 2.985 2.687 -10.932 1.00 96.69 221 ALA A O 1
ATOM 1755 N N . TRP A 1 222 ? 5.042 3.546 -11.251 1.00 97.94 222 TRP A N 1
ATOM 1756 C CA . TRP A 1 222 ? 4.676 4.488 -12.306 1.00 97.94 222 TRP A CA 1
ATOM 1757 C C . TRP A 1 222 ? 5.532 4.257 -13.539 1.00 97.94 222 TRP A C 1
ATOM 1759 O O . TRP A 1 222 ? 6.723 3.961 -13.427 1.00 97.94 222 TRP A O 1
ATOM 1769 N N . GLY A 1 223 ? 4.918 4.417 -14.704 1.00 97.38 223 GLY A N 1
ATOM 1770 C CA . GLY A 1 223 ? 5.594 4.319 -15.986 1.00 97.38 223 GLY A CA 1
ATOM 1771 C C . GLY A 1 223 ? 4.595 4.167 -17.121 1.00 97.38 223 GLY A C 1
ATOM 1772 O O . GLY A 1 223 ? 3.603 4.903 -17.180 1.00 97.38 223 GLY A O 1
ATOM 1773 N N . GLU A 1 224 ? 4.839 3.221 -18.024 1.00 97.44 224 GLU A N 1
ATOM 1774 C CA . GLU A 1 224 ? 4.053 3.078 -19.247 1.00 97.44 224 GLU A CA 1
ATOM 1775 C C . GLU A 1 224 ? 3.846 1.629 -19.703 1.00 97.44 224 GLU A C 1
ATOM 1777 O O . GLU A 1 224 ? 4.679 0.739 -19.529 1.00 97.44 224 GLU A O 1
ATOM 1782 N N . TRP A 1 225 ? 2.697 1.401 -20.341 1.00 96.69 225 TRP A N 1
ATOM 1783 C CA . TRP A 1 225 ? 2.410 0.145 -21.019 1.00 96.69 225 TRP A CA 1
ATOM 1784 C C . TRP A 1 225 ? 3.179 0.067 -22.338 1.00 96.69 225 TRP A C 1
ATOM 1786 O O . TRP A 1 225 ? 3.067 0.950 -23.189 1.00 96.69 225 TRP A O 1
ATOM 1796 N N . LYS A 1 226 ? 3.892 -1.038 -22.540 1.00 95.19 226 LYS A N 1
ATOM 1797 C CA . LYS A 1 226 ? 4.540 -1.398 -23.799 1.00 95.19 226 LYS A CA 1
ATOM 1798 C C . LYS A 1 226 ? 3.871 -2.629 -24.397 1.00 95.19 226 LYS A C 1
ATOM 1800 O O . LYS A 1 226 ? 3.212 -3.419 -23.717 1.00 95.19 226 LYS A O 1
ATOM 1805 N N . GLN A 1 227 ? 4.050 -2.792 -25.699 1.00 91.06 227 GLN A N 1
ATOM 1806 C CA . GLN A 1 227 ? 3.630 -3.986 -26.410 1.00 91.06 227 GLN A CA 1
ATOM 1807 C C . GLN A 1 227 ? 4.786 -4.467 -27.277 1.00 91.06 227 GLN A C 1
ATOM 1809 O O . GLN A 1 227 ? 5.365 -3.693 -28.039 1.00 91.06 227 GLN A O 1
ATOM 1814 N N . SER A 1 228 ? 5.145 -5.738 -27.133 1.00 81.31 228 SER A N 1
ATOM 1815 C CA . SER A 1 228 ? 6.171 -6.354 -27.961 1.00 81.31 228 SER A CA 1
ATOM 1816 C C . SER A 1 228 ? 5.682 -6.500 -29.410 1.00 81.31 228 SER A C 1
ATOM 1818 O O . SER A 1 228 ? 4.472 -6.522 -29.664 1.00 81.31 228 SER A O 1
ATOM 1820 N N . PRO A 1 229 ? 6.592 -6.705 -30.380 1.00 79.75 229 PRO A N 1
ATOM 1821 C CA . PRO A 1 229 ? 6.208 -7.053 -31.749 1.00 79.75 229 PRO A CA 1
ATOM 1822 C C . PRO A 1 229 ? 5.364 -8.335 -31.849 1.00 79.75 229 PRO A C 1
ATOM 1824 O O . PRO A 1 229 ? 4.601 -8.492 -32.796 1.00 79.75 229 PRO A O 1
ATOM 1827 N N . SER A 1 230 ? 5.477 -9.247 -30.873 1.00 83.00 230 SER A N 1
ATOM 1828 C CA . SER A 1 230 ? 4.650 -10.457 -30.771 1.00 83.00 230 SER A CA 1
ATOM 1829 C C . SER A 1 230 ? 3.271 -10.211 -30.142 1.00 83.00 230 SER A C 1
ATOM 1831 O O . SER A 1 230 ? 2.482 -11.144 -30.014 1.00 83.00 230 SER A O 1
ATOM 1833 N N . GLY A 1 231 ? 2.966 -8.970 -29.753 1.00 86.75 231 GLY A N 1
ATOM 1834 C CA . GLY A 1 231 ? 1.696 -8.570 -29.156 1.00 86.75 231 GLY A CA 1
ATOM 1835 C C . GLY A 1 231 ? 1.609 -8.770 -27.641 1.00 86.75 231 GLY A C 1
ATOM 1836 O O . GLY A 1 231 ? 0.583 -8.408 -27.061 1.00 86.75 231 GLY A O 1
ATOM 1837 N N . GLU A 1 232 ? 2.653 -9.299 -26.992 1.00 91.06 232 GLU A N 1
ATOM 1838 C CA . GLU A 1 232 ? 2.706 -9.441 -25.533 1.00 91.06 232 GLU A CA 1
ATOM 1839 C C . GLU A 1 232 ? 2.795 -8.058 -24.887 1.00 91.06 232 GLU A C 1
ATOM 1841 O O . GLU A 1 232 ? 3.632 -7.228 -25.245 1.00 91.06 232 GLU A O 1
ATOM 1846 N N . ARG A 1 233 ? 1.907 -7.803 -23.929 1.00 94.12 233 ARG A N 1
ATOM 1847 C CA . ARG A 1 233 ? 1.916 -6.566 -23.156 1.00 94.12 233 ARG A CA 1
ATOM 1848 C C . ARG A 1 233 ? 2.937 -6.672 -22.032 1.00 94.12 233 ARG A C 1
ATOM 1850 O O . ARG A 1 233 ? 2.914 -7.648 -21.289 1.00 94.12 233 ARG A O 1
ATOM 1857 N N . SER A 1 234 ? 3.737 -5.633 -21.855 1.00 96.25 234 SER A N 1
ATOM 1858 C CA . SER A 1 234 ? 4.640 -5.459 -20.719 1.00 96.25 234 SER A CA 1
ATOM 1859 C C . SER A 1 234 ? 4.460 -4.077 -20.099 1.00 96.25 234 SER A C 1
ATOM 1861 O O . SER A 1 234 ? 3.862 -3.187 -20.705 1.00 96.25 234 SER A O 1
ATOM 1863 N N . PHE A 1 235 ? 4.949 -3.897 -18.877 1.00 97.44 235 PHE A N 1
ATOM 1864 C CA . PHE A 1 235 ? 4.953 -2.601 -18.205 1.00 97.44 235 PHE A CA 1
ATOM 1865 C C . PHE A 1 235 ? 6.393 -2.153 -17.940 1.00 97.44 235 PHE A C 1
ATOM 1867 O O . PHE A 1 235 ? 7.179 -2.910 -17.368 1.00 97.44 235 PHE A O 1
ATOM 1874 N N . GLU A 1 236 ? 6.741 -0.945 -18.374 1.00 97.00 236 GLU A N 1
ATOM 1875 C CA . GLU A 1 236 ? 8.034 -0.308 -18.103 1.00 97.00 236 GLU A CA 1
ATOM 1876 C C . GLU A 1 236 ? 7.864 0.622 -16.896 1.00 97.00 236 GLU A C 1
ATOM 1878 O O . GLU A 1 236 ? 7.008 1.504 -16.912 1.00 97.00 236 GLU A O 1
ATOM 1883 N N . VAL A 1 237 ? 8.620 0.379 -15.824 1.00 96.62 237 VAL A N 1
ATOM 1884 C CA . VAL A 1 237 ? 8.573 1.130 -14.562 1.00 96.62 237 VAL A CA 1
ATOM 1885 C C . VAL A 1 237 ? 9.681 2.172 -14.553 1.00 96.62 237 VAL A C 1
ATOM 1887 O O . VAL A 1 237 ? 10.852 1.823 -14.680 1.00 96.62 237 VAL A O 1
ATOM 1890 N N . HIS A 1 238 ? 9.315 3.427 -14.310 1.00 95.69 238 HIS A N 1
ATOM 1891 C CA . HIS A 1 238 ? 10.232 4.564 -14.196 1.00 95.69 238 HIS A CA 1
ATOM 1892 C C . HIS A 1 238 ? 10.354 5.095 -12.766 1.00 95.69 238 HIS A C 1
ATOM 1894 O O . HIS A 1 238 ? 11.379 5.671 -12.398 1.00 95.69 238 HIS A O 1
ATOM 1900 N N . LYS A 1 239 ? 9.314 4.919 -11.942 1.00 94.19 239 LYS A N 1
ATOM 1901 C CA . LYS A 1 239 ? 9.306 5.348 -10.536 1.00 94.19 239 LYS A CA 1
ATOM 1902 C C . LYS A 1 239 ? 8.614 4.321 -9.656 1.00 94.19 239 LYS A C 1
ATOM 1904 O O . LYS A 1 239 ? 7.679 3.638 -10.080 1.00 94.19 239 LYS A O 1
ATOM 1909 N N . THR A 1 240 ? 9.028 4.283 -8.400 1.00 92.69 240 THR A N 1
ATOM 1910 C CA . THR A 1 240 ? 8.428 3.464 -7.346 1.00 92.69 240 THR A CA 1
ATOM 1911 C C . THR A 1 240 ? 8.222 4.322 -6.107 1.00 92.69 240 THR A C 1
ATOM 1913 O O . THR A 1 240 ? 8.704 5.456 -6.028 1.00 92.69 240 THR A O 1
ATOM 1916 N N . GLN A 1 241 ? 7.483 3.796 -5.137 1.00 93.31 241 GLN A N 1
ATOM 1917 C CA . GLN A 1 241 ? 7.283 4.457 -3.854 1.00 93.31 241 GLN A CA 1
ATOM 1918 C C . GLN A 1 241 ? 7.388 3.416 -2.743 1.00 93.31 241 GLN A C 1
ATOM 1920 O O . GLN A 1 241 ? 6.583 2.486 -2.694 1.00 93.31 241 GLN A O 1
ATOM 1925 N N . GLN A 1 242 ? 8.403 3.551 -1.889 1.00 91.12 242 GLN A N 1
ATOM 1926 C CA . GLN A 1 242 ? 8.665 2.595 -0.811 1.00 91.12 242 GLN A CA 1
ATOM 1927 C C . GLN A 1 242 ? 7.836 2.899 0.433 1.00 91.12 242 GLN A C 1
ATOM 1929 O O . GLN A 1 242 ? 7.358 1.971 1.082 1.00 91.12 242 GLN A O 1
ATOM 1934 N N . PHE A 1 243 ? 7.625 4.184 0.734 1.00 95.31 243 PHE A N 1
ATOM 1935 C CA . PHE A 1 243 ? 6.942 4.622 1.946 1.00 95.31 243 PHE A CA 1
ATOM 1936 C C . PHE A 1 243 ? 5.774 5.571 1.638 1.00 95.31 243 PHE A C 1
ATOM 1938 O O . PHE A 1 243 ? 5.809 6.740 2.040 1.00 95.31 243 PHE A O 1
ATOM 1945 N N . PRO A 1 244 ? 4.702 5.107 0.958 1.00 96.19 244 PRO A N 1
ATOM 1946 C CA . PRO A 1 244 ? 3.552 5.955 0.670 1.00 96.19 244 PRO A CA 1
ATOM 1947 C C . PRO A 1 244 ? 3.038 6.699 1.909 1.00 96.19 244 PRO A C 1
ATOM 1949 O O . PRO A 1 244 ? 2.872 6.111 2.981 1.00 96.19 244 PRO A O 1
ATOM 1952 N N . GLY A 1 245 ? 2.805 8.004 1.752 1.00 95.06 245 GLY A N 1
ATOM 1953 C CA . GLY A 1 245 ? 2.454 8.915 2.847 1.00 95.06 245 GLY A CA 1
ATOM 1954 C C . GLY A 1 245 ? 3.642 9.545 3.577 1.00 95.06 245 GLY A C 1
ATOM 1955 O O . GLY A 1 245 ? 3.432 10.481 4.345 1.00 95.06 245 GLY A O 1
ATOM 1956 N N . LEU A 1 246 ? 4.867 9.080 3.322 1.00 95.88 246 LEU A N 1
ATOM 1957 C CA . LEU A 1 246 ? 6.107 9.578 3.929 1.00 95.88 246 LEU A CA 1
ATOM 1958 C C . LEU A 1 246 ? 7.161 9.985 2.888 1.00 95.88 246 LEU A C 1
ATOM 1960 O O . LEU A 1 246 ? 8.051 10.771 3.205 1.00 95.88 246 LEU A O 1
ATOM 1964 N N . ASP A 1 247 ? 7.074 9.464 1.664 1.00 93.50 247 ASP A N 1
ATOM 1965 C CA . ASP A 1 247 ? 7.934 9.822 0.539 1.00 93.50 247 ASP A CA 1
ATOM 1966 C C . ASP A 1 247 ? 7.143 10.049 -0.758 1.00 93.50 247 ASP A C 1
ATOM 1968 O O . ASP A 1 247 ? 5.960 9.717 -0.851 1.00 93.50 247 ASP A O 1
ATOM 1972 N N . ASP A 1 248 ? 7.811 10.610 -1.770 1.00 93.00 248 ASP A N 1
ATOM 1973 C CA . ASP A 1 248 ? 7.256 10.780 -3.114 1.00 93.00 248 ASP A CA 1
ATOM 1974 C C . ASP A 1 248 ? 7.776 9.703 -4.088 1.00 93.00 248 ASP A C 1
ATOM 1976 O O . ASP A 1 248 ? 8.906 9.208 -3.935 1.00 93.00 248 ASP A O 1
ATOM 1980 N N . PRO A 1 249 ? 6.998 9.357 -5.132 1.00 93.81 249 PRO A N 1
ATOM 1981 C CA . PRO A 1 249 ? 7.444 8.483 -6.205 1.00 93.81 249 PRO A CA 1
ATOM 1982 C C . PRO A 1 249 ? 8.666 9.042 -6.937 1.00 93.81 249 PRO A C 1
ATOM 1984 O O . PRO A 1 249 ? 8.641 10.145 -7.484 1.00 93.81 249 PRO A O 1
ATOM 1987 N N . ARG A 1 250 ? 9.739 8.257 -6.992 1.00 91.94 250 ARG A N 1
ATOM 1988 C CA . ARG A 1 250 ? 10.969 8.546 -7.754 1.00 91.94 250 ARG A CA 1
ATOM 1989 C C . ARG A 1 250 ? 11.729 7.226 -7.981 1.00 91.94 250 ARG A C 1
ATOM 1991 O O . ARG A 1 250 ? 11.328 6.220 -7.392 1.00 91.94 250 ARG A O 1
ATOM 1998 N N . PRO A 1 251 ? 12.766 7.180 -8.835 1.00 88.81 251 PRO A N 1
ATOM 1999 C CA . PRO A 1 251 ? 13.591 5.983 -8.995 1.00 88.81 251 PRO A CA 1
ATOM 2000 C C . PRO A 1 251 ? 14.088 5.442 -7.647 1.00 88.81 251 PRO A C 1
ATOM 2002 O O . PRO A 1 251 ? 14.412 6.225 -6.752 1.00 88.81 251 PRO A O 1
ATOM 2005 N N . GLY A 1 252 ? 14.121 4.119 -7.496 1.00 84.12 252 GLY A N 1
ATOM 2006 C CA . GLY A 1 252 ? 14.565 3.466 -6.265 1.00 84.12 252 GLY A CA 1
ATOM 2007 C C . GLY A 1 252 ? 14.143 1.996 -6.169 1.00 84.12 252 GLY A C 1
ATOM 2008 O O . GLY A 1 252 ? 13.573 1.445 -7.111 1.00 84.12 252 GLY A O 1
ATOM 2009 N N . PRO A 1 253 ? 14.411 1.332 -5.039 1.00 83.12 253 PRO A N 1
ATOM 2010 C CA . PRO A 1 253 ? 13.995 -0.049 -4.811 1.00 83.12 253 PRO A CA 1
ATOM 2011 C C . PRO A 1 253 ? 12.485 -0.274 -4.995 1.00 83.12 253 PRO A C 1
ATOM 2013 O O . PRO A 1 253 ? 11.659 0.613 -4.748 1.00 83.12 253 PRO A O 1
ATOM 2016 N N . LEU A 1 254 ? 12.113 -1.484 -5.419 1.00 85.75 254 LEU A N 1
ATOM 2017 C CA . LEU A 1 254 ? 10.724 -1.938 -5.414 1.00 85.75 254 LEU A CA 1
ATOM 2018 C C . LEU A 1 254 ? 10.398 -2.561 -4.047 1.00 85.75 254 LEU A C 1
ATOM 2020 O O . LEU A 1 254 ? 11.013 -3.568 -3.686 1.00 85.75 254 LEU A O 1
ATOM 2024 N N . PRO A 1 255 ? 9.418 -2.032 -3.295 1.00 84.44 255 PRO A N 1
ATOM 2025 C CA . PRO A 1 255 ? 9.016 -2.635 -2.029 1.00 84.44 255 PRO A CA 1
ATOM 2026 C C . PRO A 1 255 ? 8.345 -3.992 -2.274 1.00 84.44 255 PRO A C 1
ATOM 2028 O O . PRO A 1 255 ? 7.647 -4.170 -3.271 1.00 84.44 255 PRO A O 1
ATOM 2031 N N . GLY A 1 256 ? 8.538 -4.940 -1.361 1.00 80.44 256 GLY A N 1
ATOM 2032 C CA . GLY A 1 256 ? 8.282 -6.367 -1.566 1.00 80.44 256 GLY A CA 1
ATOM 2033 C C . GLY A 1 256 ? 9.548 -7.172 -1.866 1.00 80.44 256 GLY A C 1
ATOM 2034 O O . GLY A 1 256 ? 9.428 -8.334 -2.234 1.00 80.44 256 GLY A O 1
ATOM 2035 N N . ASP A 1 257 ? 10.732 -6.573 -1.716 1.00 74.56 257 ASP A N 1
ATOM 2036 C CA . ASP A 1 257 ? 12.039 -7.202 -1.961 1.00 74.56 257 ASP A CA 1
ATOM 2037 C C . ASP A 1 257 ? 12.132 -7.899 -3.332 1.00 74.56 257 ASP A C 1
ATOM 2039 O O . ASP A 1 257 ? 12.537 -9.058 -3.457 1.00 74.56 257 ASP A O 1
ATOM 2043 N N . TYR A 1 258 ? 11.687 -7.201 -4.383 1.00 80.00 258 TYR A N 1
ATOM 2044 C CA . TYR A 1 258 ? 11.873 -7.680 -5.749 1.00 80.00 258 TYR A CA 1
ATOM 2045 C C . TYR A 1 258 ? 13.369 -7.657 -6.064 1.00 80.00 258 TYR A C 1
ATOM 2047 O O . TYR A 1 258 ? 13.968 -6.589 -6.175 1.00 80.00 258 TYR A O 1
ATOM 2055 N N . GLN A 1 259 ? 13.964 -8.836 -6.227 1.00 74.69 259 GLN A N 1
ATOM 2056 C CA . GLN A 1 259 ? 15.378 -8.980 -6.556 1.00 74.69 259 GLN A CA 1
ATOM 2057 C C . GLN A 1 259 ? 15.615 -8.556 -8.007 1.00 74.69 259 GLN A C 1
ATOM 2059 O O . GLN A 1 259 ? 15.343 -9.298 -8.954 1.00 74.69 259 GLN A O 1
ATOM 2064 N N . LEU A 1 260 ? 16.074 -7.319 -8.185 1.00 80.19 260 LEU A N 1
ATOM 2065 C CA . LEU A 1 260 ? 16.342 -6.748 -9.495 1.00 80.19 260 LEU A CA 1
ATOM 2066 C C . LEU A 1 260 ? 17.769 -7.071 -9.929 1.00 80.19 260 LEU A C 1
ATOM 2068 O O . LEU A 1 260 ? 18.736 -6.743 -9.250 1.00 80.19 260 LEU A O 1
ATOM 2072 N N . THR A 1 261 ? 17.907 -7.679 -11.104 1.00 79.19 261 THR A N 1
ATOM 2073 C CA . THR A 1 261 ? 19.218 -7.933 -11.712 1.00 79.19 261 THR A CA 1
ATOM 2074 C C . THR A 1 261 ? 19.516 -6.829 -12.713 1.00 79.19 261 THR A C 1
ATOM 2076 O O . THR A 1 261 ? 18.727 -6.624 -13.633 1.00 79.19 261 THR A O 1
ATOM 2079 N N . LEU A 1 262 ? 20.630 -6.109 -12.562 1.00 80.50 262 LEU A N 1
ATOM 2080 C CA . LEU A 1 262 ? 21.047 -5.110 -13.551 1.00 80.50 262 LEU A CA 1
ATOM 2081 C C . LEU A 1 262 ? 21.216 -5.768 -14.921 1.00 80.50 262 LEU A C 1
ATOM 2083 O O . LEU A 1 262 ? 21.779 -6.859 -15.042 1.00 80.50 262 LEU A O 1
ATOM 2087 N N . ALA A 1 263 ? 20.731 -5.107 -15.968 1.00 76.81 263 ALA A N 1
ATOM 2088 C CA . ALA A 1 263 ? 20.834 -5.599 -17.331 1.00 76.81 263 ALA A CA 1
ATOM 2089 C C . ALA A 1 263 ? 22.239 -5.380 -17.910 1.00 76.81 263 ALA A C 1
ATOM 2091 O O . ALA A 1 263 ? 22.353 -4.818 -18.987 1.00 76.81 263 ALA A O 1
ATOM 2092 N N . SER A 1 264 ? 23.282 -5.869 -17.217 1.00 55.00 264 SER A N 1
ATOM 2093 C CA . SER A 1 264 ? 24.720 -5.663 -17.486 1.00 55.00 264 SER A CA 1
ATOM 2094 C C . SER A 1 264 ? 25.117 -4.185 -17.582 1.00 55.00 264 SER A C 1
ATOM 2096 O O . SER A 1 264 ? 24.503 -3.436 -18.321 1.00 55.00 264 SER A O 1
ATOM 2098 N N . ASP A 1 265 ? 26.141 -3.775 -16.829 1.00 42.41 265 ASP A N 1
ATOM 2099 C CA . ASP A 1 265 ? 26.672 -2.407 -16.770 1.00 42.41 265 ASP A CA 1
ATOM 2100 C C . ASP A 1 265 ? 26.527 -1.617 -18.088 1.00 42.41 265 ASP A C 1
ATOM 2102 O O . ASP A 1 265 ? 27.415 -1.635 -18.941 1.00 42.41 265 ASP A O 1
ATOM 2106 N N . GLU A 1 266 ? 25.480 -0.797 -18.212 1.00 40.59 266 GLU A N 1
ATOM 2107 C CA . GLU A 1 266 ? 25.609 0.468 -18.935 1.00 40.59 266 GLU A CA 1
ATOM 2108 C C . GLU A 1 266 ? 26.412 1.408 -18.035 1.00 40.59 266 GLU A C 1
ATOM 2110 O O . GLU A 1 266 ? 25.963 2.461 -17.596 1.00 40.59 266 GLU A O 1
ATOM 2115 N N . SER A 1 267 ? 27.650 1.020 -17.742 1.00 29.94 267 SER A N 1
ATOM 2116 C CA . SER A 1 267 ? 28.633 2.025 -17.415 1.00 29.94 267 SER A CA 1
ATOM 2117 C C . SER A 1 267 ? 28.890 2.801 -18.707 1.00 29.94 267 SER A C 1
ATOM 2119 O O . SER A 1 267 ? 29.260 2.188 -19.715 1.00 29.94 267 SER A O 1
ATOM 2121 N N . PRO A 1 268 ? 28.811 4.140 -18.731 1.00 38.62 268 PRO A N 1
ATOM 2122 C CA . PRO A 1 268 ? 29.497 4.910 -19.756 1.00 38.62 268 PRO A CA 1
ATOM 2123 C C . PRO A 1 268 ? 31.009 4.849 -19.467 1.00 38.62 268 PRO A C 1
ATOM 2125 O O . PRO A 1 268 ? 31.647 5.849 -19.158 1.00 38.62 268 PRO A O 1
ATOM 2128 N N . SER A 1 269 ? 31.612 3.662 -19.511 1.00 45.72 269 SER A N 1
ATOM 2129 C CA . SER A 1 269 ? 33.045 3.456 -19.287 1.00 45.72 269 SER A CA 1
ATOM 2130 C C . SER A 1 269 ? 33.576 2.354 -20.201 1.00 45.72 269 SER A C 1
ATOM 2132 O O . SER A 1 269 ? 34.073 1.310 -19.798 1.00 45.72 269 SER A O 1
ATOM 2134 N N . GLY A 1 270 ? 33.498 2.625 -21.500 1.00 38.88 270 GLY A N 1
ATOM 2135 C CA . GLY A 1 270 ? 34.077 1.742 -22.505 1.00 38.88 270 GLY A CA 1
ATOM 2136 C C . GLY A 1 270 ? 34.254 2.370 -23.876 1.00 38.88 270 GLY A C 1
ATOM 2137 O O . GLY A 1 270 ? 34.359 1.640 -24.850 1.00 38.88 270 GLY A O 1
ATOM 2138 N N . MET A 1 271 ? 34.278 3.702 -23.996 1.00 41.75 271 MET A N 1
ATOM 2139 C CA . MET A 1 271 ? 34.588 4.332 -25.280 1.00 41.75 271 MET A CA 1
ATOM 2140 C C . MET A 1 271 ? 36.103 4.503 -25.377 1.00 41.75 271 MET A C 1
ATOM 2142 O O . MET A 1 271 ? 36.689 5.427 -24.806 1.00 41.75 271 MET A O 1
ATOM 2146 N N . ASN A 1 272 ? 36.767 3.578 -26.070 1.00 49.56 272 ASN A N 1
ATOM 2147 C CA . ASN A 1 272 ? 38.176 3.739 -26.400 1.00 49.56 272 ASN A CA 1
ATOM 2148 C C . ASN A 1 272 ? 38.315 5.023 -27.240 1.00 49.56 272 ASN A C 1
ATOM 2150 O O . ASN A 1 272 ? 37.432 5.339 -28.037 1.00 49.56 272 ASN A O 1
ATOM 2154 N N . LYS A 1 273 ? 39.412 5.785 -27.113 1.00 48.09 273 LYS A N 1
ATOM 2155 C CA . LYS A 1 273 ? 39.604 7.040 -27.884 1.00 48.09 273 LYS A CA 1
ATOM 2156 C C . LYS A 1 273 ? 39.461 6.830 -29.399 1.00 48.09 273 LYS A C 1
ATOM 2158 O O . LYS A 1 273 ? 39.175 7.779 -30.120 1.00 48.09 273 LYS A O 1
ATOM 2163 N N . ARG A 1 274 ? 39.633 5.587 -29.867 1.00 48.41 274 ARG A N 1
ATOM 2164 C CA . ARG A 1 274 ? 39.367 5.145 -31.242 1.00 48.41 274 ARG A CA 1
ATOM 2165 C C . ARG A 1 274 ? 37.881 5.127 -31.607 1.00 48.41 274 ARG A C 1
ATOM 2167 O O . ARG A 1 274 ? 37.568 5.521 -32.720 1.00 48.41 274 ARG A O 1
ATOM 2174 N N . ASP A 1 275 ? 36.986 4.765 -30.695 1.00 47.94 275 ASP A N 1
ATOM 2175 C CA . ASP A 1 275 ? 35.540 4.710 -30.945 1.00 47.94 275 ASP A CA 1
ATOM 2176 C C . ASP A 1 275 ? 34.926 6.114 -30.957 1.00 47.94 275 ASP A C 1
ATOM 2178 O O . ASP A 1 275 ? 34.116 6.419 -31.826 1.00 47.94 275 ASP A O 1
ATOM 2182 N N . VAL A 1 276 ? 35.413 7.025 -30.101 1.00 53.91 276 VAL A N 1
ATOM 2183 C CA . VAL A 1 276 ? 35.087 8.465 -30.190 1.00 53.91 276 VAL A CA 1
ATOM 2184 C C . VAL A 1 276 ? 35.565 9.043 -31.527 1.00 53.91 276 VAL A C 1
ATOM 2186 O O . VAL A 1 276 ? 34.838 9.799 -32.168 1.00 53.91 276 VAL A O 1
ATOM 2189 N N . TYR A 1 277 ? 36.768 8.666 -31.981 1.00 49.59 277 TYR A N 1
ATOM 2190 C CA . TYR A 1 277 ? 37.286 9.094 -33.283 1.00 49.59 277 TYR A CA 1
ATOM 2191 C C . TYR A 1 277 ? 36.467 8.512 -34.441 1.00 49.59 277 TYR A C 1
ATOM 2193 O O . TYR A 1 277 ? 36.181 9.224 -35.395 1.00 49.59 277 TYR A O 1
ATOM 2201 N N . LEU A 1 278 ? 36.044 7.248 -34.361 1.00 51.84 278 LEU A N 1
ATOM 2202 C CA . LEU A 1 278 ? 35.229 6.601 -35.391 1.00 51.84 278 LEU A CA 1
ATOM 2203 C C . LEU A 1 278 ? 33.804 7.162 -35.444 1.00 51.84 278 LEU A C 1
ATOM 2205 O O . LEU A 1 278 ? 33.292 7.368 -36.540 1.00 51.84 278 LEU A O 1
ATOM 2209 N N . ILE A 1 279 ? 33.193 7.493 -34.303 1.00 52.34 279 ILE A N 1
ATOM 2210 C CA . ILE A 1 279 ? 31.892 8.176 -34.248 1.00 52.34 279 ILE A CA 1
ATOM 2211 C C . ILE A 1 279 ? 32.022 9.606 -34.793 1.00 52.34 279 ILE A C 1
ATOM 2213 O O . ILE A 1 279 ? 31.203 10.023 -35.609 1.00 52.34 279 ILE A O 1
ATOM 2217 N N . ALA A 1 280 ? 33.083 10.340 -34.442 1.00 46.31 280 ALA A N 1
ATOM 2218 C CA . ALA A 1 280 ? 33.341 11.672 -34.994 1.00 46.31 280 ALA A CA 1
ATOM 2219 C C . ALA A 1 280 ? 33.608 11.643 -36.514 1.00 46.31 280 ALA A C 1
ATOM 2221 O O . ALA A 1 280 ? 33.108 12.499 -37.244 1.00 46.31 280 ALA A O 1
ATOM 2222 N N . VAL A 1 281 ? 34.330 10.634 -37.016 1.00 49.44 281 VAL A N 1
ATOM 2223 C CA . VAL A 1 281 ? 34.564 10.418 -38.455 1.00 49.44 281 VAL A CA 1
ATOM 2224 C C . VAL A 1 281 ? 33.275 9.993 -39.167 1.00 49.44 281 VAL A C 1
ATOM 2226 O O . VAL A 1 281 ? 32.999 10.489 -40.255 1.00 49.44 281 VAL A O 1
ATOM 2229 N N . ALA A 1 282 ? 32.434 9.158 -38.553 1.00 46.34 282 ALA A N 1
ATOM 2230 C CA . ALA A 1 282 ? 31.142 8.764 -39.114 1.00 46.34 282 ALA A CA 1
ATOM 2231 C C . ALA A 1 282 ? 30.156 9.944 -39.191 1.00 46.34 282 ALA A C 1
ATOM 2233 O O . ALA A 1 282 ? 29.459 10.093 -40.194 1.00 46.34 282 ALA A O 1
ATOM 2234 N N . VAL A 1 283 ? 30.149 10.833 -38.192 1.00 46.94 283 VAL A N 1
ATOM 2235 C CA . VAL A 1 283 ? 29.368 12.083 -38.211 1.00 46.94 283 VAL A CA 1
ATOM 2236 C C . VAL A 1 283 ? 29.911 13.059 -39.264 1.00 46.94 283 VAL A C 1
ATOM 2238 O O . VAL A 1 283 ? 29.126 13.669 -39.992 1.00 46.94 283 VAL A O 1
ATOM 2241 N N . ALA A 1 284 ? 31.235 13.151 -39.436 1.00 43.00 284 ALA A N 1
ATOM 2242 C CA . ALA A 1 284 ? 31.853 13.959 -40.492 1.00 43.00 284 ALA A CA 1
ATOM 2243 C C . ALA A 1 284 ? 31.563 13.415 -41.909 1.00 43.00 284 ALA A C 1
ATOM 2245 O O . ALA A 1 284 ? 31.286 14.191 -42.825 1.00 43.00 284 ALA A O 1
ATOM 2246 N N . CYS A 1 285 ? 31.539 12.092 -42.100 1.00 45.75 285 CYS A N 1
ATOM 2247 C CA . CYS A 1 285 ? 31.149 11.461 -43.365 1.00 45.75 285 CYS A CA 1
ATOM 2248 C C . CYS A 1 285 ? 29.637 11.575 -43.637 1.00 45.75 285 CYS A C 1
ATOM 2250 O O . CYS A 1 285 ? 29.233 11.825 -44.775 1.00 45.75 285 CYS A O 1
ATOM 2252 N N . GLY A 1 286 ? 28.800 11.480 -42.599 1.00 40.34 286 GLY A N 1
ATOM 2253 C CA . GLY A 1 286 ? 27.356 11.708 -42.685 1.00 40.34 286 GLY A CA 1
ATOM 2254 C C . GLY A 1 286 ? 27.018 13.136 -43.123 1.00 40.34 286 GLY A C 1
ATOM 2255 O O . GLY A 1 286 ? 26.236 13.328 -44.057 1.00 40.34 286 GLY A O 1
ATOM 2256 N N . ALA A 1 287 ? 27.687 14.140 -42.550 1.00 44.12 287 ALA A N 1
ATOM 2257 C CA . ALA A 1 287 ? 27.513 15.542 -42.932 1.00 44.12 287 ALA A CA 1
ATOM 2258 C C . ALA A 1 287 ? 27.941 15.831 -44.387 1.00 44.12 287 ALA A C 1
ATOM 2260 O O . ALA A 1 287 ? 27.278 16.605 -45.081 1.00 44.12 287 ALA A O 1
ATOM 2261 N N . LEU A 1 288 ? 28.983 15.159 -44.896 1.00 48.56 288 LEU A N 1
ATOM 2262 C CA . LEU A 1 288 ? 29.404 15.282 -46.300 1.00 48.56 288 LEU A CA 1
ATOM 2263 C C . LEU A 1 288 ? 28.419 14.617 -47.277 1.00 48.56 288 LEU A C 1
ATOM 2265 O O . LEU A 1 288 ? 28.175 15.150 -48.361 1.00 48.56 288 LEU A O 1
ATOM 2269 N N . SER A 1 289 ? 27.792 13.503 -46.889 1.00 45.25 289 SER A N 1
ATOM 2270 C CA . SER A 1 289 ? 26.793 12.822 -47.727 1.00 45.25 289 SER A CA 1
ATOM 2271 C C . SER A 1 289 ? 25.461 13.583 -47.833 1.00 45.25 289 SER A C 1
ATOM 2273 O O . SER A 1 289 ? 24.885 13.658 -48.919 1.00 45.25 289 SER A O 1
ATOM 2275 N N . ILE A 1 290 ? 25.015 14.257 -46.764 1.00 47.59 290 ILE A N 1
ATOM 2276 C CA . ILE A 1 290 ? 23.823 15.124 -46.804 1.00 47.59 290 ILE A CA 1
ATOM 2277 C C . ILE A 1 290 ? 24.115 16.419 -47.579 1.00 47.59 290 ILE A C 1
ATOM 2279 O O . ILE A 1 290 ? 23.289 16.854 -48.384 1.00 47.59 290 ILE A O 1
ATOM 2283 N N . GLY A 1 291 ? 25.316 16.992 -47.428 1.00 49.88 291 GLY A N 1
ATOM 2284 C CA . GLY A 1 291 ? 25.754 18.151 -48.211 1.00 49.88 291 GLY A CA 1
ATOM 2285 C C . GLY A 1 291 ? 25.741 17.894 -49.723 1.00 49.88 291 GLY A C 1
ATOM 2286 O O . GLY A 1 291 ? 25.246 18.727 -50.481 1.00 49.88 291 GLY A O 1
ATOM 2287 N N . ALA A 1 292 ? 26.200 16.719 -50.170 1.00 51.84 292 ALA A N 1
ATOM 2288 C CA . ALA A 1 292 ? 26.220 16.348 -51.587 1.00 51.84 292 ALA A CA 1
ATOM 2289 C C . ALA A 1 292 ? 24.814 16.140 -52.183 1.00 51.84 292 ALA A C 1
ATOM 2291 O O . ALA A 1 292 ? 24.557 16.563 -53.313 1.00 51.84 292 ALA A O 1
ATOM 2292 N N . VAL A 1 293 ? 23.879 15.550 -51.427 1.00 55.06 293 VAL A N 1
ATOM 2293 C CA . VAL A 1 293 ? 22.493 15.339 -51.888 1.00 55.06 293 VAL A CA 1
ATOM 2294 C C . VAL A 1 293 ? 21.731 16.665 -51.971 1.00 55.06 293 VAL A C 1
ATOM 2296 O O . VAL A 1 293 ? 21.028 16.910 -52.952 1.00 55.06 293 VAL A O 1
ATOM 2299 N N . VAL A 1 294 ? 21.919 17.569 -51.005 1.00 52.84 294 VAL A N 1
ATOM 2300 C CA . VAL A 1 294 ? 21.298 18.903 -51.038 1.00 52.84 294 VAL A CA 1
ATOM 2301 C C . VAL A 1 294 ? 21.858 19.744 -52.192 1.00 52.84 294 VAL A C 1
ATOM 2303 O O . VAL A 1 294 ? 21.075 20.374 -52.905 1.00 52.84 294 VAL A O 1
ATOM 2306 N N . LEU A 1 295 ? 23.172 19.700 -52.457 1.00 52.91 295 LEU A N 1
ATOM 2307 C CA . LEU A 1 295 ? 23.775 20.414 -53.592 1.00 52.91 295 LEU A CA 1
ATOM 2308 C C . LEU A 1 295 ? 23.286 19.868 -54.947 1.00 52.91 295 LEU A C 1
ATOM 2310 O O . LEU A 1 295 ? 22.961 20.647 -55.844 1.00 52.91 295 LEU A O 1
ATOM 2314 N N . ALA A 1 296 ? 23.171 18.543 -55.089 1.00 56.47 296 ALA A N 1
ATOM 2315 C CA . ALA A 1 296 ? 22.695 17.900 -56.315 1.00 56.47 296 ALA A CA 1
ATOM 2316 C C . ALA A 1 296 ? 21.220 18.227 -56.615 1.00 56.47 296 ALA A C 1
ATOM 2318 O O . ALA A 1 296 ? 20.869 18.520 -57.761 1.00 56.47 296 ALA A O 1
ATOM 2319 N N . VAL A 1 297 ? 20.361 18.272 -55.591 1.00 56.78 297 VAL A N 1
ATOM 2320 C CA . VAL A 1 297 ? 18.948 18.668 -55.735 1.00 56.78 297 VAL A CA 1
ATOM 2321 C C . VAL A 1 297 ? 18.813 20.162 -56.063 1.00 56.78 297 VAL A C 1
ATOM 2323 O O . VAL A 1 297 ? 17.963 20.543 -56.874 1.00 56.78 297 VAL A O 1
ATOM 2326 N N . PHE A 1 298 ? 19.677 21.019 -55.508 1.00 51.97 298 PHE A N 1
ATOM 2327 C CA . PHE A 1 298 ? 19.664 22.457 -55.802 1.00 51.97 298 PHE A CA 1
ATOM 2328 C C . PHE A 1 298 ? 20.193 22.783 -57.210 1.00 51.97 298 PHE A C 1
ATOM 2330 O O . PHE A 1 298 ? 19.657 23.669 -57.880 1.00 51.97 298 PHE A O 1
ATOM 2337 N N . MET A 1 299 ? 21.192 22.043 -57.707 1.00 53.88 299 MET A N 1
ATOM 2338 C CA . MET A 1 299 ? 21.715 22.203 -59.072 1.00 53.88 299 MET A CA 1
ATOM 2339 C C . MET A 1 299 ? 20.803 21.565 -60.135 1.00 53.88 299 MET A C 1
ATOM 2341 O O . MET A 1 299 ? 20.664 22.122 -61.226 1.00 53.88 299 MET A O 1
ATOM 2345 N N . GLY A 1 300 ? 20.108 20.465 -59.817 1.00 50.72 300 GLY A N 1
ATOM 2346 C CA .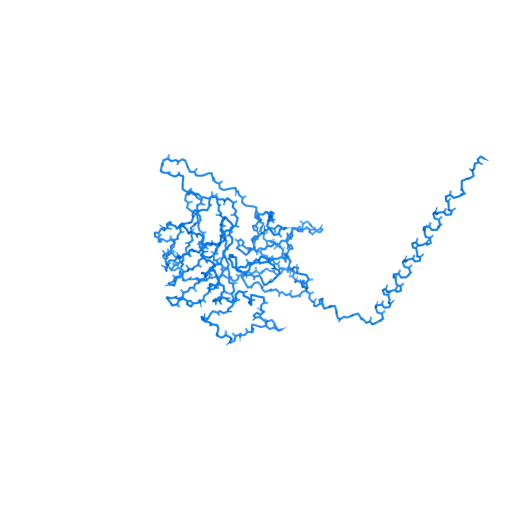 GLY A 1 300 ? 19.138 19.813 -60.710 1.00 50.72 300 GLY A CA 1
ATOM 2347 C C . GLY A 1 300 ? 17.870 20.637 -60.970 1.00 50.72 300 GLY A C 1
ATOM 2348 O O . GLY A 1 300 ? 17.271 20.543 -62.040 1.00 50.72 300 GLY A O 1
ATOM 2349 N N . ARG A 1 301 ? 17.490 21.529 -60.044 1.00 51.38 301 ARG A N 1
ATOM 2350 C CA . ARG A 1 301 ? 16.352 22.450 -60.223 1.00 51.38 301 ARG A CA 1
ATOM 2351 C C . ARG A 1 301 ? 16.606 23.602 -61.204 1.00 51.38 301 ARG A C 1
ATOM 2353 O O . ARG A 1 301 ? 15.646 24.255 -61.600 1.00 51.38 301 ARG A O 1
ATOM 2360 N N . ARG A 1 302 ? 17.852 23.846 -61.636 1.00 50.59 302 ARG A N 1
ATOM 2361 C CA . ARG A 1 302 ? 18.193 24.924 -62.592 1.00 50.59 302 ARG A CA 1
ATOM 2362 C C . ARG A 1 302 ? 18.215 24.500 -64.063 1.00 50.59 302 ARG A C 1
ATOM 2364 O O . ARG A 1 302 ? 18.491 25.334 -64.917 1.00 50.59 302 ARG A O 1
ATOM 2371 N N . ARG A 1 303 ? 17.910 23.240 -64.390 1.00 53.88 303 ARG A N 1
ATOM 2372 C CA . ARG A 1 303 ? 17.833 22.770 -65.783 1.00 53.88 303 ARG A CA 1
ATOM 2373 C C . ARG A 1 303 ? 16.489 22.106 -66.064 1.00 53.88 303 ARG A C 1
ATOM 2375 O O . ARG A 1 303 ? 16.389 20.890 -66.155 1.00 53.88 303 ARG A O 1
ATOM 2382 N N . ARG A 1 304 ? 15.452 22.927 -66.229 1.00 46.03 304 ARG A N 1
ATOM 2383 C CA . ARG A 1 304 ? 14.323 22.578 -67.100 1.00 46.03 304 ARG A CA 1
ATOM 2384 C C . ARG A 1 304 ? 14.479 23.392 -68.385 1.00 46.03 304 ARG A C 1
ATOM 2386 O O . ARG A 1 304 ? 14.446 24.617 -68.286 1.00 46.03 304 ARG A O 1
ATOM 2393 N N . PRO A 1 305 ? 14.690 22.765 -69.552 1.00 42.72 305 PRO A N 1
ATOM 2394 C CA . PRO A 1 305 ? 14.573 23.477 -70.812 1.00 42.72 305 PRO A CA 1
ATOM 2395 C C . PRO A 1 305 ? 13.098 23.834 -71.050 1.00 42.72 305 PRO A C 1
ATOM 2397 O O . PRO A 1 305 ? 12.215 22.984 -70.930 1.00 42.72 305 PRO A O 1
ATOM 2400 N N . LEU A 1 306 ? 12.847 25.115 -71.321 1.00 44.72 306 LEU A N 1
ATOM 2401 C CA . LEU A 1 306 ? 11.655 25.579 -72.026 1.00 44.72 306 LEU A CA 1
ATOM 2402 C C . LEU A 1 306 ? 11.812 25.183 -73.499 1.00 44.72 306 LEU A C 1
ATOM 2404 O O . LEU A 1 306 ? 12.849 25.515 -74.062 1.00 44.72 306 LEU A O 1
ATOM 2408 N N . HIS A 1 307 ? 10.776 24.523 -74.030 1.00 40.00 307 HIS A N 1
ATOM 2409 C CA . HIS A 1 307 ? 10.435 24.285 -75.444 1.00 40.00 307 HIS A CA 1
ATOM 2410 C C . HIS A 1 307 ? 11.530 23.818 -76.413 1.00 40.00 307 HIS A C 1
ATOM 2412 O O . HIS A 1 307 ? 12.451 24.594 -76.736 1.00 40.00 307 HIS A O 1
#

Radius of gyration: 25.91 Å; Cα contacts (8 Å, |Δi|>4): 639; chains: 1; bounding box: 72×44×99 Å